Protein AF-A0A410P6C9-F1 (afdb_monomer)

Structure (mmCIF, N/CA/C/O backbone):
data_AF-A0A410P6C9-F1
#
_entry.id   AF-A0A410P6C9-F1
#
loop_
_atom_site.group_PDB
_atom_site.id
_atom_site.type_symbol
_atom_site.label_atom_id
_atom_site.label_alt_id
_atom_site.label_comp_id
_atom_site.label_asym_id
_atom_site.label_entity_id
_atom_site.label_seq_id
_atom_site.pdbx_PDB_ins_code
_atom_site.Cartn_x
_atom_site.Cartn_y
_atom_site.Cartn_z
_atom_site.occupancy
_atom_site.B_iso_or_equiv
_atom_site.auth_seq_id
_atom_site.auth_comp_id
_atom_site.auth_asym_id
_atom_site.auth_atom_id
_atom_site.pdbx_PDB_model_num
ATOM 1 N N . MET A 1 1 ? -80.712 22.559 167.285 1.00 48.22 1 MET A N 1
ATOM 2 C CA . MET A 1 1 ? -80.841 22.731 165.820 1.00 48.22 1 MET A CA 1
ATOM 3 C C . MET A 1 1 ? -79.512 23.201 165.207 1.00 48.22 1 MET A C 1
ATOM 5 O O . MET A 1 1 ? -79.453 24.270 164.624 1.00 48.22 1 MET A O 1
ATOM 9 N N . ALA A 1 2 ? -78.428 22.425 165.352 1.00 50.06 2 ALA A N 1
ATOM 10 C CA . ALA A 1 2 ? -77.094 22.749 164.805 1.00 50.06 2 ALA A CA 1
ATOM 11 C C . ALA A 1 2 ? -76.759 21.946 163.526 1.00 50.06 2 ALA A C 1
ATOM 13 O O . ALA A 1 2 ? -75.686 22.079 162.952 1.00 50.06 2 ALA A O 1
ATOM 14 N N . THR A 1 3 ? -77.691 21.109 163.067 1.00 54.91 3 THR A N 1
ATOM 15 C CA . THR A 1 3 ? -77.486 20.120 162.000 1.00 54.91 3 THR A CA 1
ATOM 16 C C . THR A 1 3 ? -77.871 20.619 160.602 1.00 54.91 3 THR A C 1
ATOM 18 O O . THR A 1 3 ? -77.444 20.029 159.618 1.00 54.91 3 THR A O 1
ATOM 21 N N . ALA A 1 4 ? -78.610 21.729 160.483 1.00 55.28 4 ALA A N 1
ATOM 22 C CA . ALA A 1 4 ? -79.026 22.274 159.185 1.00 55.28 4 ALA A CA 1
ATOM 23 C C . ALA A 1 4 ? -77.940 23.140 158.507 1.00 55.28 4 ALA A C 1
ATOM 25 O O . ALA A 1 4 ? -77.780 23.087 157.292 1.00 55.28 4 ALA A O 1
ATOM 26 N N . ALA A 1 5 ? -77.144 23.895 159.273 1.00 54.19 5 ALA A N 1
ATOM 27 C CA . ALA A 1 5 ? -76.146 24.821 158.719 1.00 54.19 5 ALA A CA 1
ATOM 28 C C . ALA A 1 5 ? -74.933 24.109 158.085 1.00 54.19 5 ALA A C 1
ATOM 30 O O . ALA A 1 5 ? -74.416 24.552 157.061 1.00 54.19 5 ALA A O 1
ATOM 31 N N . ALA A 1 6 ? -74.513 22.970 158.648 1.00 56.84 6 ALA A N 1
ATOM 32 C CA . ALA A 1 6 ? -73.407 22.172 158.115 1.00 56.84 6 ALA A CA 1
ATOM 33 C C . ALA A 1 6 ? -73.760 21.497 156.776 1.00 56.84 6 ALA A C 1
ATOM 35 O O . ALA A 1 6 ? -72.913 21.397 155.889 1.00 56.84 6 ALA A O 1
ATOM 36 N N . ALA A 1 7 ? -75.023 21.095 156.601 1.00 59.34 7 ALA A N 1
ATOM 37 C CA . ALA A 1 7 ? -75.504 20.487 155.363 1.00 59.34 7 ALA A CA 1
ATOM 38 C C . ALA A 1 7 ? -75.529 21.490 154.194 1.00 59.34 7 ALA A C 1
ATOM 40 O O . ALA A 1 7 ? -75.147 21.144 153.079 1.00 59.34 7 ALA A O 1
ATOM 41 N N . PHE A 1 8 ? -75.905 22.748 154.453 1.00 57.25 8 PHE A N 1
ATOM 42 C CA . PHE A 1 8 ? -75.926 23.798 153.428 1.00 57.25 8 PHE A CA 1
ATOM 43 C C . PHE A 1 8 ? -74.522 24.211 152.960 1.00 57.25 8 PHE A C 1
ATOM 45 O O . PHE A 1 8 ? -74.306 24.397 151.764 1.00 57.25 8 PHE A O 1
ATOM 52 N N . LEU A 1 9 ? -73.551 24.301 153.873 1.00 55.94 9 LEU A N 1
ATOM 53 C CA . LEU A 1 9 ? -72.159 24.620 153.529 1.00 55.94 9 LEU A CA 1
ATOM 54 C C . LEU A 1 9 ? -71.476 23.488 152.750 1.00 55.94 9 LEU A C 1
ATOM 56 O O . LEU A 1 9 ? -70.806 23.750 151.752 1.00 55.94 9 LEU A O 1
ATOM 60 N N . ALA A 1 10 ? -71.695 22.231 153.148 1.00 60.28 10 ALA A N 1
ATOM 61 C CA . ALA A 1 10 ? -71.169 21.074 152.425 1.00 60.28 10 ALA A CA 1
ATOM 62 C C . ALA A 1 10 ? -71.760 20.963 151.009 1.00 60.28 10 ALA A C 1
ATOM 64 O O . ALA A 1 10 ? -71.030 20.700 150.054 1.00 60.28 10 ALA A O 1
ATOM 65 N N . ALA A 1 11 ? -73.061 21.235 150.857 1.00 60.66 11 ALA A N 1
ATOM 66 C CA . ALA A 1 11 ? -73.723 21.251 149.557 1.00 60.66 11 ALA A CA 1
ATOM 67 C C . ALA A 1 11 ? -73.199 22.376 148.647 1.00 60.66 11 ALA A C 1
ATOM 69 O O . ALA A 1 11 ? -72.960 22.141 147.465 1.00 60.66 11 ALA A O 1
ATOM 70 N N . ALA A 1 12 ? -72.956 23.574 149.189 1.00 58.19 12 ALA A N 1
ATOM 71 C CA . ALA A 1 12 ? -72.419 24.697 148.420 1.00 58.19 12 ALA A CA 1
ATOM 72 C C . ALA A 1 12 ? -70.984 24.436 147.924 1.00 58.19 12 ALA A C 1
ATOM 74 O O . ALA A 1 12 ? -70.681 24.676 146.756 1.00 58.19 12 ALA A O 1
ATOM 75 N N . VAL A 1 13 ? -70.113 23.885 148.777 1.00 60.62 13 VAL A N 1
ATOM 76 C CA . VAL A 1 13 ? -68.732 23.530 148.399 1.00 60.62 13 VAL A CA 1
ATOM 77 C C . VAL A 1 13 ? -68.713 22.388 147.379 1.00 60.62 13 VAL A C 1
ATOM 79 O O . VAL A 1 13 ? -67.959 22.449 146.409 1.00 60.62 13 VAL A O 1
ATOM 82 N N . ALA A 1 14 ? -69.578 21.383 147.540 1.00 61.72 14 ALA A N 1
ATOM 83 C CA . ALA A 1 14 ? -69.725 20.300 146.571 1.00 61.72 14 ALA A CA 1
ATOM 84 C C . ALA A 1 14 ? -70.227 20.806 145.209 1.00 61.72 14 ALA A C 1
ATOM 86 O O . ALA A 1 14 ? -69.740 20.351 144.178 1.00 61.72 14 ALA A O 1
ATOM 87 N N . PHE A 1 15 ? -71.139 21.782 145.188 1.00 61.72 15 PHE A N 1
ATOM 88 C CA . PHE A 1 15 ? -71.664 22.362 143.950 1.00 61.72 15 PHE A CA 1
ATOM 89 C C . PHE A 1 15 ? -70.621 23.212 143.211 1.00 61.72 15 PHE A C 1
ATOM 91 O O . PHE A 1 15 ? -70.502 23.125 141.990 1.00 61.72 15 PHE A O 1
ATOM 98 N N . VAL A 1 16 ? -69.815 23.992 143.942 1.00 60.56 16 VAL A N 1
ATOM 99 C CA . VAL A 1 16 ? -68.703 24.764 143.361 1.00 60.56 16 VAL A CA 1
ATOM 100 C C . VAL A 1 16 ? -67.600 23.834 142.851 1.00 60.56 16 VAL A C 1
ATOM 102 O O . VAL A 1 16 ? -67.119 24.022 141.737 1.00 60.56 16 VAL A O 1
ATOM 105 N N . SER A 1 17 ? -67.247 22.796 143.615 1.00 60.19 17 SER A N 1
ATOM 106 C CA . SER A 1 17 ? -66.264 21.781 143.212 1.00 60.19 17 SER A CA 1
ATOM 107 C C . SER A 1 17 ? -66.721 21.006 141.972 1.00 60.19 17 SER A C 1
ATOM 109 O O . SER A 1 17 ? -65.980 20.899 140.998 1.00 60.19 17 SER A O 1
ATOM 111 N N . TRP A 1 18 ? -67.985 20.572 141.941 1.00 66.75 18 TRP A N 1
ATOM 112 C CA . TRP A 1 18 ? -68.591 19.943 140.767 1.00 66.75 18 TRP A CA 1
ATOM 113 C C . TRP A 1 18 ? -68.621 20.887 139.561 1.00 66.75 18 TRP A C 1
ATOM 115 O O . TRP A 1 18 ? -68.315 20.466 138.451 1.00 66.75 18 TRP A O 1
ATOM 125 N N . GLY A 1 19 ? -68.909 22.176 139.765 1.00 61.66 19 GLY A N 1
ATOM 126 C CA . GLY A 1 19 ? -68.869 23.185 138.706 1.00 61.66 19 GLY A CA 1
ATOM 127 C C . GLY A 1 19 ? -67.465 23.436 138.141 1.00 61.66 19 GLY A C 1
ATOM 128 O O . GLY A 1 19 ? -67.321 23.624 136.933 1.00 61.66 19 GLY A O 1
ATOM 129 N N . ILE A 1 20 ? -66.426 23.413 138.981 1.00 65.88 20 ILE A N 1
ATOM 130 C CA . ILE A 1 20 ? -65.023 23.555 138.557 1.00 65.88 20 ILE A CA 1
ATOM 131 C C . ILE A 1 20 ? -64.562 22.299 137.811 1.00 65.88 20 ILE A C 1
ATOM 133 O O . ILE A 1 20 ? -63.997 22.413 136.724 1.00 65.88 20 ILE A O 1
ATOM 137 N N . GLU A 1 21 ? -64.858 21.111 138.340 1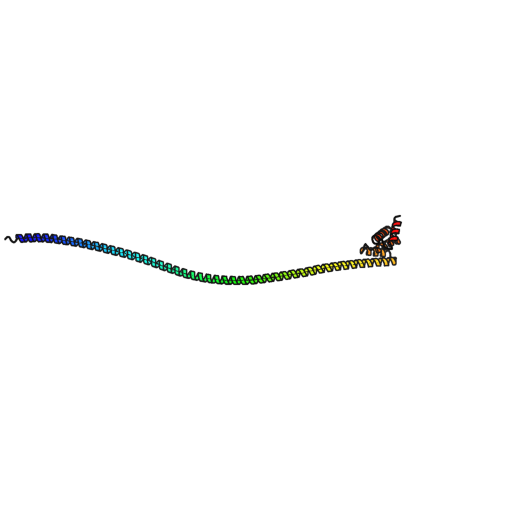.00 65.38 21 GLU A N 1
ATOM 138 C CA . GLU A 1 21 ? -64.480 19.836 137.723 1.00 65.38 21 GLU A CA 1
ATOM 139 C C . GLU A 1 21 ? -65.231 19.605 136.403 1.00 65.38 21 GLU A C 1
ATOM 141 O O . GLU A 1 21 ? -64.646 19.167 135.413 1.00 65.38 21 GLU A O 1
ATOM 146 N N . ALA A 1 22 ? -66.510 19.988 136.332 1.00 67.81 22 ALA A N 1
ATOM 147 C CA . ALA A 1 22 ? -67.292 19.961 135.100 1.00 67.81 22 ALA A CA 1
ATOM 148 C C . ALA A 1 22 ? -66.746 20.941 134.051 1.00 67.81 22 ALA A C 1
ATOM 150 O O . ALA A 1 22 ? -66.664 20.582 132.878 1.00 67.81 22 ALA A O 1
ATOM 151 N N . ARG A 1 23 ? -6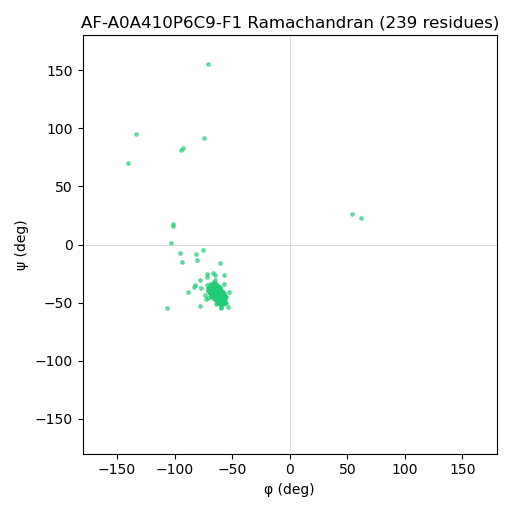6.321 22.151 134.449 1.00 65.31 23 ARG A N 1
ATOM 152 C CA . ARG A 1 23 ? -65.688 23.117 133.532 1.00 65.31 23 ARG A CA 1
ATOM 153 C C . ARG A 1 23 ? -64.324 22.643 133.044 1.00 65.31 23 ARG A C 1
ATOM 155 O O . ARG A 1 23 ? -64.040 22.778 131.861 1.00 65.31 23 ARG A O 1
ATOM 162 N N . LYS A 1 24 ? -63.504 22.058 133.919 1.00 67.12 24 LYS A N 1
ATOM 163 C CA . LYS A 1 24 ? -62.200 21.489 133.560 1.00 67.12 24 LYS A CA 1
ATOM 164 C C . LYS A 1 24 ? -62.351 20.301 132.608 1.00 67.12 24 LYS A C 1
ATOM 166 O O . LYS A 1 24 ? -61.662 20.245 131.597 1.00 67.12 24 LYS A O 1
ATOM 171 N N . ASN A 1 25 ? -63.297 19.401 132.876 1.00 66.06 25 ASN A N 1
ATOM 172 C CA . ASN A 1 25 ? -63.609 18.286 131.980 1.00 66.06 25 ASN A CA 1
ATOM 173 C C . ASN A 1 25 ? -64.225 18.746 130.652 1.00 66.06 25 ASN A C 1
ATOM 175 O O . ASN A 1 25 ? -63.976 18.119 129.625 1.00 66.06 25 ASN A O 1
ATOM 179 N N . ALA A 1 26 ? -65.002 19.831 130.647 1.00 68.88 26 ALA A N 1
ATOM 180 C CA . ALA A 1 26 ? -65.506 20.438 129.418 1.00 68.88 26 ALA A CA 1
ATOM 181 C C . ALA A 1 26 ? -64.375 21.070 128.589 1.00 68.88 26 ALA A C 1
ATOM 183 O O . ALA A 1 26 ? -64.317 20.826 127.391 1.00 68.88 26 ALA A O 1
ATOM 184 N N . LEU A 1 27 ? -63.447 21.794 129.225 1.00 69.38 27 LEU A N 1
ATOM 185 C CA . LEU A 1 27 ? -62.258 22.374 128.585 1.00 69.38 27 LEU A CA 1
ATOM 186 C C . LEU A 1 27 ? -61.327 21.299 128.014 1.00 69.38 27 LEU A C 1
ATOM 188 O O . LEU A 1 27 ? -60.937 21.394 126.860 1.00 69.38 27 LEU A O 1
ATOM 192 N N . LEU A 1 28 ? -61.037 20.237 128.772 1.00 67.56 28 LEU A N 1
ATOM 193 C CA . LEU A 1 28 ? -60.227 19.109 128.294 1.00 67.56 28 LEU A CA 1
ATOM 194 C C . LEU A 1 28 ? -60.905 18.342 127.153 1.00 67.56 28 LEU A C 1
ATOM 196 O O . LEU A 1 28 ? -60.227 17.836 126.264 1.00 67.56 28 LEU A O 1
ATOM 200 N N . ARG A 1 29 ? -62.242 18.231 127.163 1.00 66.94 29 ARG A N 1
ATOM 201 C CA . ARG A 1 29 ? -62.996 17.672 126.031 1.00 66.94 29 ARG A CA 1
ATOM 202 C C . ARG A 1 29 ? -62.903 18.558 124.799 1.00 66.94 29 ARG A C 1
ATOM 204 O O . ARG A 1 29 ? -62.737 18.018 123.714 1.00 66.94 29 ARG A O 1
ATOM 211 N N . ASP A 1 30 ? -63.019 19.869 124.970 1.00 73.00 30 ASP A N 1
ATOM 212 C CA . ASP A 1 30 ? -62.944 20.839 123.879 1.00 73.00 30 ASP A CA 1
ATOM 213 C C . ASP A 1 30 ? -61.541 20.846 123.259 1.00 73.00 30 ASP A C 1
ATOM 215 O O . ASP A 1 30 ? -61.399 20.676 122.051 1.00 73.00 30 ASP A O 1
ATOM 219 N N . GLU A 1 31 ? -60.503 20.880 124.097 1.00 71.75 31 GLU A N 1
ATOM 220 C CA . GLU A 1 31 ? -59.094 20.848 123.699 1.00 71.75 31 GLU A CA 1
ATOM 221 C C . GLU A 1 31 ? -58.719 19.515 123.035 1.00 71.75 31 GLU A C 1
ATOM 223 O O . GLU A 1 31 ? -58.166 19.516 121.940 1.00 71.75 31 GLU A O 1
ATOM 228 N N . ASN A 1 32 ? -59.128 18.369 123.596 1.00 69.69 32 ASN A N 1
ATOM 229 C CA . ASN A 1 32 ? -58.946 17.073 122.931 1.00 69.69 32 ASN A CA 1
ATOM 230 C C . ASN A 1 32 ? -59.739 16.968 121.623 1.00 69.69 32 ASN A C 1
ATOM 232 O O . ASN A 1 32 ? -59.253 16.356 120.675 1.00 69.69 32 ASN A O 1
ATOM 236 N N . SER A 1 33 ? -60.946 17.539 121.547 1.00 72.94 33 SER A N 1
ATOM 237 C CA . SER A 1 33 ? -61.720 17.549 120.300 1.00 72.94 33 SER A CA 1
ATOM 238 C C . SER A 1 33 ? -61.026 18.383 119.231 1.00 72.94 33 SER A C 1
ATOM 240 O O . SER A 1 33 ? -60.970 17.965 118.080 1.00 72.94 33 SER A O 1
ATOM 242 N N . LYS A 1 34 ? -60.421 19.503 119.631 1.00 76.94 34 LYS A N 1
ATOM 243 C CA . LYS A 1 34 ? -59.689 20.400 118.750 1.00 76.94 34 LYS A CA 1
ATOM 244 C C . LYS A 1 34 ? -58.410 19.747 118.235 1.00 76.94 34 LYS A C 1
ATOM 246 O O . LYS A 1 34 ? -58.201 19.745 117.032 1.00 76.94 34 LYS A O 1
ATOM 251 N N . THR A 1 35 ? -57.639 19.085 119.099 1.00 74.06 35 THR A N 1
ATOM 252 C CA . THR A 1 35 ? -56.447 18.317 118.699 1.00 74.06 35 THR A CA 1
ATOM 253 C C . THR A 1 35 ? -56.799 17.134 117.794 1.00 74.06 35 THR A C 1
ATOM 255 O O . THR A 1 35 ? -56.093 16.856 116.829 1.00 74.06 35 THR A O 1
ATOM 258 N N . ILE A 1 36 ? -57.899 16.420 118.068 1.00 73.56 36 ILE A N 1
ATOM 259 C CA . ILE A 1 36 ? -58.379 15.333 117.198 1.00 73.56 36 ILE A CA 1
ATOM 260 C C . ILE A 1 36 ? -58.811 15.880 115.839 1.00 73.56 36 ILE A C 1
ATOM 262 O O . ILE A 1 36 ? -58.501 15.261 114.823 1.00 73.56 36 ILE A O 1
ATOM 266 N N . GLU A 1 37 ? -59.491 17.023 115.807 1.00 75.69 37 GLU A N 1
ATOM 267 C CA . GLU A 1 37 ? -59.930 17.636 114.558 1.00 75.69 37 GLU A CA 1
ATOM 268 C C . GLU A 1 37 ? -58.747 18.207 113.766 1.00 75.69 37 GLU A C 1
ATOM 270 O O . GLU A 1 37 ? -58.700 18.008 112.558 1.00 75.69 37 GLU A O 1
ATOM 275 N N . GLU A 1 38 ? -57.741 18.786 114.433 1.00 78.94 38 GLU A N 1
ATOM 276 C CA . GLU A 1 38 ? -56.469 19.221 113.838 1.00 78.94 38 GLU A CA 1
ATOM 277 C C . GLU A 1 38 ? -55.707 18.037 113.218 1.00 78.94 38 GLU A C 1
ATOM 279 O O . GLU A 1 38 ? -55.390 18.064 112.027 1.00 78.94 38 GLU A O 1
ATOM 284 N N . MET A 1 39 ? -55.518 16.941 113.965 1.00 73.62 39 MET A N 1
ATOM 285 C CA . MET A 1 39 ? -54.913 15.707 113.440 1.00 73.62 39 MET A CA 1
ATOM 286 C C . MET A 1 39 ? -55.725 15.105 112.289 1.00 73.62 39 MET A C 1
ATOM 288 O O . MET A 1 39 ? -55.159 14.564 111.341 1.00 73.62 39 MET A O 1
ATOM 292 N N . ARG A 1 40 ? -57.059 15.172 112.352 1.00 77.31 40 ARG A N 1
ATOM 293 C CA . ARG A 1 40 ? -57.941 14.693 111.284 1.00 77.31 40 ARG A CA 1
ATOM 294 C C . ARG A 1 40 ? -57.792 15.549 110.034 1.00 77.31 40 ARG A C 1
ATOM 296 O O . ARG A 1 40 ? -57.711 14.989 108.946 1.00 77.31 40 ARG A O 1
ATOM 303 N N . THR A 1 41 ? -57.715 16.870 110.182 1.00 82.19 41 THR A N 1
ATOM 304 C CA . THR A 1 41 ? -57.448 17.773 109.063 1.00 82.19 41 THR A CA 1
ATOM 305 C C . THR A 1 41 ? -56.071 17.539 108.466 1.00 82.19 41 THR A C 1
ATOM 307 O O . THR A 1 41 ? -56.005 17.422 107.252 1.00 82.19 41 THR A O 1
ATOM 310 N N . GLU A 1 42 ? -55.015 17.373 109.273 1.00 81.31 42 GLU A N 1
ATOM 311 C CA . GLU A 1 42 ? -53.662 17.045 108.794 1.00 81.31 42 GLU A CA 1
ATOM 312 C C . GLU A 1 42 ? -53.603 15.692 108.074 1.00 81.31 42 GLU A C 1
ATOM 314 O O . GLU A 1 42 ? -52.950 15.551 107.039 1.00 81.31 42 GLU A O 1
ATOM 319 N N . LEU A 1 43 ? -54.313 14.683 108.588 1.00 80.56 43 LEU A N 1
ATOM 320 C CA . LEU A 1 43 ? -54.413 13.378 107.940 1.00 80.56 43 LEU A CA 1
ATOM 321 C C . LEU A 1 43 ? -55.170 13.473 106.605 1.00 80.56 43 LEU A C 1
ATOM 323 O O . LEU A 1 43 ? -54.801 12.802 105.640 1.00 80.56 43 LEU A O 1
ATOM 327 N N . GLU A 1 44 ? -56.223 14.289 106.534 1.00 81.75 44 GLU A N 1
ATOM 328 C CA . GLU A 1 44 ? -56.993 14.521 105.309 1.00 81.75 44 GLU A CA 1
ATOM 329 C C . GLU A 1 44 ? -56.211 15.350 104.276 1.00 81.75 44 GLU A C 1
ATOM 331 O O . GLU A 1 44 ? -56.236 15.000 103.091 1.00 81.75 44 GLU A O 1
ATOM 336 N N . THR A 1 45 ? -55.446 16.372 104.684 1.00 85.56 45 THR A N 1
ATOM 337 C CA . THR A 1 45 ? -54.509 17.081 103.791 1.00 85.56 45 THR A CA 1
ATOM 338 C C . THR A 1 45 ? -53.399 16.158 103.307 1.00 85.56 45 THR A C 1
ATOM 340 O O . THR A 1 45 ? -53.195 16.044 102.102 1.00 85.56 45 THR A O 1
ATOM 343 N N . GLY A 1 46 ? -52.755 15.398 104.196 1.00 81.88 46 GLY A N 1
ATOM 344 C CA . GLY A 1 46 ? -51.739 14.416 103.805 1.00 81.88 46 GLY A CA 1
ATOM 345 C C . GLY A 1 46 ? -52.285 13.359 102.835 1.00 81.88 46 GLY A C 1
ATOM 346 O O . GLY A 1 46 ? -51.644 13.022 101.838 1.00 81.88 46 GLY A O 1
ATOM 347 N N . ARG A 1 47 ? -53.515 12.872 103.052 1.00 82.31 47 ARG A N 1
ATOM 348 C CA . ARG A 1 47 ? -54.194 11.956 102.117 1.00 82.31 47 ARG A CA 1
ATOM 349 C C . ARG A 1 47 ? -54.477 12.598 100.766 1.00 82.31 47 ARG A C 1
ATOM 351 O O . ARG A 1 47 ? -54.314 11.934 99.741 1.00 82.31 47 ARG A O 1
ATOM 358 N N . THR A 1 48 ? -54.915 13.854 100.741 1.00 87.81 48 THR A N 1
ATOM 359 C CA . THR A 1 48 ? -55.184 14.562 99.482 1.00 87.81 48 THR A CA 1
ATOM 360 C C . THR A 1 48 ? -53.903 14.881 98.721 1.00 87.81 48 THR A C 1
ATOM 362 O O . THR A 1 48 ? -53.888 14.701 97.506 1.00 87.81 48 THR A O 1
ATOM 365 N N . GLU A 1 49 ? -52.812 15.243 99.394 1.00 88.38 49 GLU A N 1
ATOM 366 C CA . GLU A 1 49 ? -51.498 15.453 98.772 1.00 88.38 49 GLU A CA 1
ATOM 367 C C . GLU A 1 49 ? -50.939 14.167 98.152 1.00 88.38 49 GLU A C 1
ATOM 369 O O . GLU A 1 49 ? -50.539 14.164 96.985 1.00 88.38 49 GLU A O 1
ATOM 374 N N . VAL A 1 50 ? -50.981 13.047 98.884 1.00 85.56 50 VAL A N 1
ATOM 375 C CA . VAL A 1 50 ? -50.572 11.733 98.356 1.00 85.56 50 VAL A CA 1
ATOM 376 C C . VAL A 1 50 ? -51.435 11.337 97.158 1.00 85.56 50 VAL A C 1
ATOM 378 O O . VAL A 1 50 ? -50.914 10.834 96.162 1.00 85.56 50 VAL A O 1
ATOM 381 N N . ARG A 1 51 ? -52.744 11.608 97.207 1.00 86.31 51 ARG A N 1
ATOM 382 C CA . ARG A 1 51 ? -53.659 11.346 96.089 1.00 86.31 51 ARG A CA 1
ATOM 383 C C . ARG A 1 51 ? -53.334 12.205 94.866 1.00 86.31 51 ARG A C 1
ATOM 385 O O . ARG A 1 51 ? -53.228 11.667 93.772 1.00 86.31 51 ARG A O 1
ATOM 392 N N . GLN A 1 52 ? -53.088 13.503 95.047 1.00 91.44 52 GLN A N 1
ATOM 393 C CA . GLN A 1 52 ? -52.672 14.401 93.964 1.00 91.44 52 GLN A CA 1
ATOM 394 C C . GLN A 1 52 ? -51.333 13.980 93.344 1.00 91.44 52 GLN A C 1
ATOM 396 O O . GLN A 1 52 ? -51.157 14.066 92.128 1.00 91.44 52 GLN A O 1
ATOM 401 N N . MET A 1 53 ? -50.385 13.516 94.162 1.00 88.81 53 MET A N 1
ATOM 402 C CA . MET A 1 53 ? -49.099 13.010 93.686 1.00 88.81 53 MET A CA 1
ATOM 403 C C . MET A 1 53 ? -49.269 11.710 92.889 1.00 88.81 53 MET A C 1
ATOM 405 O O . MET A 1 53 ? -48.688 11.575 91.811 1.00 88.81 53 MET A O 1
ATOM 409 N N . ALA A 1 54 ? -50.112 10.789 93.368 1.00 87.06 54 ALA A N 1
ATOM 410 C CA . ALA A 1 54 ? -50.451 9.560 92.657 1.00 87.06 54 ALA A CA 1
ATOM 411 C C . ALA A 1 54 ? -51.142 9.842 91.312 1.00 87.06 54 ALA A C 1
ATOM 413 O O . ALA A 1 54 ? -50.785 9.228 90.307 1.00 87.06 54 ALA A O 1
ATOM 414 N N . ASP A 1 55 ? -52.065 10.807 91.267 1.00 92.19 55 ASP A N 1
ATOM 415 C CA . ASP A 1 55 ? -52.766 11.207 90.042 1.00 92.19 55 ASP A CA 1
ATOM 416 C C . ASP A 1 55 ? -51.808 11.840 89.018 1.00 92.19 55 ASP A C 1
ATOM 418 O O . ASP A 1 55 ? -51.849 11.487 87.837 1.00 92.19 55 ASP A O 1
ATOM 422 N N . LYS A 1 56 ? -50.886 12.714 89.458 1.00 92.69 56 LYS A N 1
ATOM 423 C CA . LYS A 1 56 ? -49.826 13.271 88.595 1.00 92.69 56 LYS A CA 1
ATOM 424 C C . LYS A 1 56 ? -48.931 12.175 88.024 1.00 92.69 56 LYS A C 1
ATOM 426 O O . LYS A 1 56 ? -48.689 12.155 86.819 1.00 92.69 56 LYS A O 1
ATOM 431 N N . TYR A 1 57 ? -48.494 11.240 88.868 1.00 91.75 57 TYR A N 1
ATOM 432 C CA . TYR A 1 57 ? -47.687 10.102 88.436 1.00 91.75 57 TYR A CA 1
ATOM 433 C C . TYR A 1 57 ? -48.428 9.242 87.402 1.00 91.75 57 TYR A C 1
ATOM 435 O O . TYR A 1 57 ? -47.859 8.875 86.376 1.00 91.75 57 TYR A O 1
ATOM 443 N N . LEU A 1 58 ? -49.715 8.958 87.625 1.00 89.69 58 LEU A N 1
ATOM 444 C CA . LEU A 1 58 ? -50.568 8.237 86.676 1.00 89.69 58 LEU A CA 1
ATOM 445 C C . LEU A 1 58 ? -50.714 8.982 85.345 1.00 89.69 58 LEU A C 1
ATOM 447 O O . LEU A 1 58 ? -50.634 8.361 84.285 1.00 89.69 58 LEU A O 1
ATOM 451 N N . GLN A 1 59 ? -50.893 10.302 85.381 1.00 92.94 59 GLN A N 1
ATOM 452 C CA . GLN A 1 59 ? -50.998 11.125 84.179 1.00 92.94 59 GLN A CA 1
ATOM 453 C C . GLN A 1 59 ? -49.697 11.109 83.367 1.00 92.94 59 GLN A C 1
ATOM 455 O O . GLN A 1 59 ? -49.734 10.951 82.147 1.00 92.94 59 GLN A O 1
ATOM 460 N N . GLU A 1 60 ? -48.553 11.254 84.029 1.00 92.75 60 GLU A N 1
ATOM 461 C CA . GLU A 1 60 ? -47.236 11.259 83.393 1.00 92.75 60 GLU A CA 1
ATOM 462 C C . GLU A 1 60 ? -46.869 9.875 82.849 1.00 92.75 60 GLU A C 1
ATOM 464 O O . GLU A 1 60 ? -46.470 9.754 81.691 1.00 92.75 60 GLU A O 1
ATOM 469 N N . LYS A 1 61 ? -47.156 8.813 83.611 1.00 92.00 61 LYS A N 1
ATOM 470 C CA . LYS A 1 61 ? -47.064 7.425 83.144 1.00 92.00 6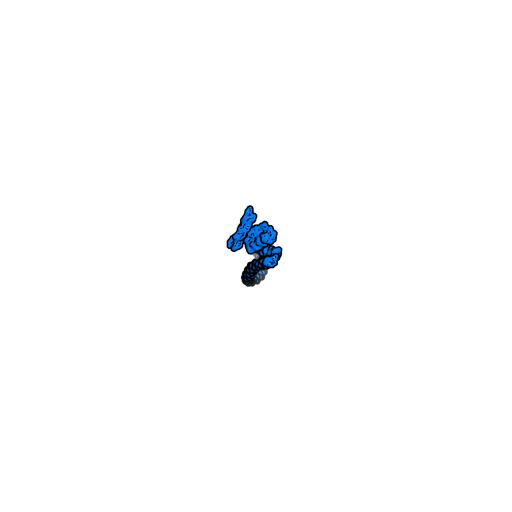1 LYS A CA 1
ATOM 471 C C . LYS A 1 61 ? -47.907 7.192 81.887 1.00 92.00 61 LYS A C 1
ATOM 473 O O . LYS A 1 61 ? -47.431 6.567 80.945 1.00 92.00 61 LYS A O 1
ATOM 478 N N . ASN A 1 62 ? -49.145 7.688 81.854 1.00 91.62 62 ASN A N 1
ATOM 479 C CA . ASN A 1 62 ? -50.026 7.529 80.696 1.00 91.62 62 ASN A CA 1
ATOM 480 C C . ASN A 1 62 ? -49.528 8.318 79.475 1.00 91.62 62 ASN A C 1
ATOM 482 O O . ASN A 1 62 ? -49.615 7.806 78.362 1.00 91.62 62 ASN A O 1
ATOM 486 N N . LYS A 1 63 ? -48.965 9.521 79.662 1.00 93.81 63 LYS A N 1
ATOM 487 C CA . LYS A 1 63 ? -48.316 10.277 78.575 1.00 93.81 63 LYS A CA 1
ATOM 488 C C . LYS A 1 63 ? -47.129 9.512 77.993 1.00 93.81 63 LYS A C 1
ATOM 490 O O . LYS A 1 63 ? -47.073 9.324 76.782 1.00 93.81 63 LYS A O 1
ATOM 495 N N . LEU A 1 64 ? -46.244 9.017 78.859 1.00 92.69 64 LEU A N 1
ATOM 496 C CA . LEU A 1 64 ? -45.088 8.219 78.452 1.00 92.69 64 LEU A CA 1
ATOM 497 C C . LEU A 1 64 ? -45.512 6.938 77.726 1.00 92.69 64 LEU A C 1
ATOM 499 O O . LEU A 1 64 ? -44.901 6.571 76.732 1.00 92.69 64 LEU A O 1
ATOM 503 N N . LEU A 1 65 ? -46.586 6.275 78.166 1.00 91.88 65 LEU A N 1
ATOM 504 C CA . LEU A 1 65 ? -47.132 5.103 77.473 1.00 91.88 65 LEU A CA 1
ATOM 505 C C . LEU A 1 65 ? -47.609 5.426 76.051 1.00 91.88 65 LEU A C 1
ATOM 507 O O . LEU A 1 65 ? -47.364 4.641 75.138 1.00 91.88 65 LEU A O 1
ATOM 511 N N . VAL A 1 66 ? -48.278 6.564 75.851 1.00 94.38 66 VAL A N 1
ATOM 512 C CA . VAL A 1 66 ? -48.711 7.001 74.513 1.00 94.38 66 VAL A CA 1
ATOM 513 C C . VAL A 1 66 ? -47.504 7.273 73.616 1.00 94.38 66 VAL A C 1
ATOM 515 O O . VAL A 1 66 ? -47.487 6.809 72.478 1.00 94.38 66 VAL A O 1
ATOM 518 N N . GLU A 1 67 ? -46.488 7.958 74.138 1.00 95.00 67 GLU A N 1
ATOM 519 C CA . GLU A 1 67 ? -45.251 8.257 73.410 1.00 95.00 67 GLU A CA 1
ATOM 520 C C . GLU A 1 67 ? -44.460 6.986 73.060 1.00 95.00 67 GLU A C 1
ATOM 522 O O . GLU A 1 67 ? -44.015 6.816 71.927 1.00 95.00 67 GLU A O 1
ATOM 527 N N . ILE A 1 68 ? -44.356 6.034 73.994 1.00 93.44 68 ILE A N 1
ATOM 528 C CA . ILE A 1 68 ? -43.751 4.720 73.740 1.00 93.44 68 ILE A CA 1
ATOM 529 C C . ILE A 1 68 ? -44.504 4.000 72.618 1.00 93.44 68 ILE A C 1
ATOM 531 O O . ILE A 1 68 ? -43.874 3.473 71.703 1.00 93.44 68 ILE A O 1
ATOM 535 N N . ASN A 1 69 ? -45.838 3.997 72.645 1.00 92.62 69 ASN A N 1
ATOM 536 C CA . ASN A 1 69 ? -46.635 3.342 71.610 1.00 92.62 69 ASN A CA 1
ATOM 537 C C . ASN A 1 69 ? -46.447 3.996 70.232 1.00 92.62 69 ASN A C 1
ATOM 539 O O . ASN A 1 69 ? -46.328 3.275 69.242 1.00 92.62 69 ASN A O 1
ATOM 543 N N . SER A 1 70 ? -46.374 5.331 70.149 1.00 94.19 70 SER A N 1
ATOM 544 C CA . SER A 1 70 ? -46.108 6.014 68.875 1.00 94.19 70 SER A CA 1
ATOM 545 C C . SER A 1 70 ? -44.700 5.735 68.359 1.00 94.19 70 SER A C 1
ATOM 547 O O . SER A 1 70 ? -44.543 5.384 67.195 1.00 94.19 70 SER A O 1
ATOM 549 N N . LEU A 1 71 ? -43.687 5.797 69.230 1.00 94.31 71 LEU A N 1
ATOM 550 C CA . LEU A 1 71 ? -42.305 5.482 68.861 1.00 94.31 71 LEU A CA 1
ATOM 551 C C . LEU A 1 71 ? -42.156 4.026 68.408 1.00 94.31 71 LEU A C 1
ATOM 553 O O . LEU A 1 71 ? -41.389 3.741 67.492 1.00 94.31 71 LEU A O 1
ATOM 557 N N . THR A 1 72 ? -42.909 3.107 69.016 1.00 91.56 72 THR A N 1
ATOM 558 C CA . THR A 1 72 ? -42.932 1.698 68.603 1.00 91.56 72 THR A CA 1
ATOM 559 C C . THR A 1 72 ? -43.540 1.556 67.207 1.00 91.56 72 THR A C 1
ATOM 561 O O . THR A 1 72 ? -42.959 0.888 66.360 1.00 91.56 72 THR A O 1
ATOM 564 N N . ALA A 1 73 ? -44.648 2.248 66.925 1.00 94.38 73 ALA A N 1
ATOM 565 C CA . ALA A 1 73 ? -45.263 2.237 65.599 1.00 94.38 73 ALA A CA 1
ATOM 566 C C . ALA A 1 73 ? -44.350 2.842 64.515 1.00 94.38 73 ALA A C 1
ATOM 568 O O . ALA A 1 73 ? -44.289 2.323 63.400 1.00 94.38 73 ALA A O 1
ATOM 569 N N . ASP A 1 74 ? -43.628 3.919 64.831 1.00 94.75 74 ASP A N 1
ATOM 570 C CA . ASP A 1 74 ? -42.676 4.536 63.903 1.00 94.75 74 ASP A CA 1
ATOM 571 C C . ASP A 1 74 ? -41.444 3.653 63.678 1.00 94.75 74 ASP A C 1
ATOM 573 O O . ASP A 1 74 ? -40.988 3.518 62.540 1.00 94.75 74 ASP A O 1
ATOM 577 N N . ARG A 1 75 ? -40.949 2.981 64.728 1.00 94.25 75 ARG A N 1
ATOM 578 C CA . ARG A 1 75 ? -39.899 1.963 64.604 1.00 94.25 75 ARG A CA 1
ATOM 579 C C . ARG A 1 75 ? -40.344 0.839 63.673 1.00 94.25 75 ARG A C 1
ATOM 581 O O . ARG A 1 75 ? -39.600 0.498 62.762 1.00 94.25 75 ARG A O 1
ATOM 588 N N . ASP A 1 76 ? -41.544 0.300 63.863 1.00 94.38 76 ASP A N 1
ATOM 589 C CA . ASP A 1 76 ? -42.042 -0.818 63.058 1.00 94.38 76 ASP A CA 1
ATOM 590 C C . ASP A 1 76 ? -42.199 -0.416 61.574 1.00 94.38 76 ASP A C 1
ATOM 592 O O . ASP A 1 76 ? -41.841 -1.182 60.678 1.00 94.38 76 ASP A O 1
ATOM 596 N N . LYS A 1 77 ? -42.639 0.821 61.291 1.00 94.88 77 LYS A N 1
ATOM 597 C CA . LYS A 1 77 ? -42.656 1.367 59.919 1.00 94.88 77 LYS A CA 1
ATOM 598 C C . LYS A 1 77 ? -41.253 1.499 59.330 1.00 94.88 77 LYS A C 1
ATOM 600 O O . LYS A 1 77 ? -41.037 1.108 58.184 1.00 94.88 77 LYS A O 1
ATOM 605 N N . ALA A 1 78 ? -40.301 2.028 60.098 1.00 92.12 78 ALA A N 1
ATOM 606 C CA . ALA A 1 78 ? -38.913 2.140 59.660 1.00 92.12 78 ALA A CA 1
ATOM 607 C C . ALA A 1 78 ? -38.295 0.752 59.400 1.00 92.12 78 ALA A C 1
ATOM 609 O O . ALA A 1 78 ? -37.568 0.563 58.425 1.00 92.12 78 ALA A O 1
ATOM 610 N N . GLU A 1 79 ? -38.619 -0.252 60.216 1.00 92.75 79 GLU A N 1
ATOM 611 C CA . GLU A 1 79 ? -38.215 -1.643 59.992 1.00 92.75 79 GLU A CA 1
ATOM 612 C C . GLU A 1 79 ? -38.808 -2.205 58.687 1.00 92.75 79 GLU A C 1
ATOM 614 O O . GLU A 1 79 ? -38.094 -2.837 57.904 1.00 92.75 79 GLU A O 1
ATOM 619 N N . GLU A 1 80 ? -40.072 -1.912 58.377 1.00 94.75 80 GLU A N 1
ATOM 620 C CA . GLU A 1 80 ? -40.686 -2.317 57.108 1.00 94.75 80 GLU A CA 1
ATOM 621 C C . GLU A 1 80 ? -40.026 -1.636 55.891 1.00 94.75 80 GLU A C 1
ATOM 623 O O . GLU A 1 80 ? -39.731 -2.287 54.882 1.00 94.75 80 GLU A O 1
ATOM 628 N N . GLU A 1 81 ? -39.757 -0.331 55.970 1.00 94.50 81 GLU A N 1
ATOM 629 C CA . GLU A 1 81 ? -39.076 0.418 54.909 1.00 94.50 81 GLU A CA 1
ATOM 630 C C . GLU A 1 81 ? -37.637 -0.064 54.701 1.00 94.50 81 GLU A C 1
ATOM 632 O O . GLU A 1 81 ? -37.221 -0.307 53.564 1.00 94.50 81 GLU A O 1
ATOM 637 N N . THR A 1 82 ? -36.886 -0.289 55.781 1.00 92.00 82 THR A N 1
ATOM 638 C CA . THR A 1 82 ? -35.517 -0.822 55.697 1.00 92.00 82 THR A CA 1
ATOM 639 C C . THR A 1 82 ? -35.496 -2.225 55.091 1.00 92.00 82 THR A C 1
ATOM 641 O O . THR A 1 82 ? -34.608 -2.531 54.290 1.00 92.00 82 THR A O 1
ATOM 644 N N . ALA A 1 83 ? -36.498 -3.063 55.377 1.00 93.06 83 ALA A N 1
ATOM 645 C CA . ALA A 1 83 ? -36.645 -4.368 54.739 1.00 93.06 83 ALA A CA 1
ATOM 646 C C . ALA A 1 83 ? -36.894 -4.250 53.223 1.00 93.06 83 ALA A C 1
ATOM 648 O O . ALA A 1 83 ? -36.280 -4.988 52.442 1.00 93.06 83 ALA A O 1
ATOM 649 N N . LYS A 1 84 ? -37.735 -3.301 52.783 1.00 94.50 84 LYS A N 1
ATOM 650 C CA . LYS A 1 84 ? -37.973 -3.020 51.352 1.00 94.50 84 LYS A CA 1
ATOM 651 C C . LYS A 1 84 ? -36.698 -2.551 50.654 1.00 94.50 84 LYS A C 1
ATOM 653 O O . LYS A 1 84 ? -36.329 -3.120 49.625 1.00 94.50 84 LYS A O 1
ATOM 658 N N . VAL A 1 85 ? -35.991 -1.584 51.240 1.00 93.38 85 VAL A N 1
ATOM 659 C CA . VAL A 1 85 ? -34.721 -1.066 50.704 1.00 93.38 85 VAL A CA 1
ATOM 660 C C . VAL A 1 85 ? -33.676 -2.176 50.612 1.00 93.38 85 VAL A C 1
ATOM 662 O O . VAL A 1 85 ? -33.027 -2.328 49.581 1.00 93.38 85 VAL A O 1
ATOM 665 N N . LYS A 1 86 ? -33.554 -3.026 51.639 1.00 94.06 86 LYS A N 1
ATOM 666 C CA . LYS A 1 86 ? -32.622 -4.164 51.626 1.00 94.06 86 LYS A CA 1
ATOM 667 C C . LYS A 1 86 ? -32.919 -5.144 50.488 1.00 94.06 86 LYS A C 1
ATOM 669 O O . LYS A 1 86 ? -31.992 -5.634 49.844 1.00 94.06 86 LYS A O 1
ATOM 674 N N . LYS A 1 87 ? -34.201 -5.409 50.213 1.00 93.56 87 LYS A N 1
ATOM 675 C CA . LYS A 1 87 ? -34.617 -6.249 49.082 1.00 93.56 87 LYS A CA 1
ATOM 676 C C . LYS A 1 87 ? -34.246 -5.612 47.739 1.00 93.56 87 LYS A C 1
ATOM 678 O O . LYS A 1 87 ? -33.735 -6.314 46.870 1.00 93.56 87 LYS A O 1
ATOM 683 N N . GLN A 1 88 ? -34.454 -4.303 47.585 1.00 94.06 88 GLN A N 1
ATOM 684 C CA . GLN A 1 88 ? -34.082 -3.578 46.368 1.00 94.06 88 GLN A CA 1
ATOM 685 C C . GLN A 1 88 ? -32.564 -3.592 46.137 1.00 94.06 88 GLN A C 1
ATOM 687 O O . GLN A 1 88 ? -32.123 -3.950 45.046 1.00 94.06 88 GLN A O 1
ATOM 692 N N . ILE A 1 89 ? -31.767 -3.317 47.175 1.00 93.38 89 ILE A N 1
ATOM 693 C CA . ILE A 1 89 ? -30.298 -3.382 47.109 1.00 93.38 89 ILE A CA 1
ATOM 694 C C . ILE A 1 89 ? -29.837 -4.770 46.659 1.00 93.38 89 ILE A C 1
ATOM 696 O O . ILE A 1 89 ? -28.971 -4.872 45.796 1.00 93.38 89 ILE A O 1
ATOM 700 N N . SER A 1 90 ? -30.430 -5.841 47.201 1.00 90.62 90 SER A N 1
ATOM 701 C CA . SER A 1 90 ? -30.107 -7.207 46.770 1.00 90.62 90 SER A CA 1
ATOM 702 C C . SER A 1 90 ? -30.379 -7.403 45.278 1.00 90.62 90 SER A C 1
ATOM 704 O O . SER A 1 90 ? -29.518 -7.909 44.567 1.00 90.62 90 SER A O 1
ATOM 706 N N . SER A 1 91 ? -31.543 -6.964 44.785 1.00 90.94 91 SER A N 1
ATOM 707 C CA . SER A 1 91 ? -31.867 -7.090 43.359 1.00 90.94 91 SER A CA 1
ATOM 708 C C . SER A 1 91 ? -30.942 -6.266 42.459 1.00 90.94 91 SER A C 1
ATOM 710 O O . SER A 1 91 ? -30.533 -6.744 41.405 1.00 90.94 91 SER A O 1
ATOM 712 N N . GLU A 1 92 ? -30.552 -5.059 42.877 1.00 90.44 92 GLU A N 1
ATOM 713 C CA . GLU A 1 92 ? -29.611 -4.216 42.130 1.00 90.44 92 GLU A CA 1
ATOM 714 C C . GLU A 1 92 ? -28.197 -4.810 42.117 1.00 90.44 92 GLU A C 1
ATOM 716 O O . GLU A 1 92 ? -27.508 -4.746 41.098 1.00 90.44 92 GLU A O 1
ATOM 721 N N . GLN A 1 93 ? -27.769 -5.441 43.214 1.00 92.38 93 GLN A N 1
ATOM 722 C CA . GLN A 1 93 ? -26.501 -6.169 43.271 1.00 92.38 93 GLN A CA 1
ATOM 723 C C . GLN A 1 93 ? -26.482 -7.361 42.311 1.00 92.38 93 GLN A C 1
ATOM 725 O O . GLN A 1 93 ? -25.465 -7.590 41.655 1.00 92.38 93 GLN A O 1
ATOM 730 N N . ASP A 1 94 ? -27.586 -8.099 42.202 1.00 92.25 94 ASP A N 1
ATOM 731 C CA . ASP A 1 94 ? -27.693 -9.233 41.282 1.00 92.25 94 ASP A CA 1
ATOM 732 C C . ASP A 1 94 ? -27.688 -8.773 39.816 1.00 92.25 94 ASP A C 1
ATOM 734 O O . ASP A 1 94 ? -26.955 -9.333 38.999 1.00 92.25 94 ASP A O 1
ATOM 738 N N . ILE A 1 95 ? -28.410 -7.690 39.496 1.00 92.81 95 ILE A N 1
ATOM 739 C CA . ILE A 1 95 ? -28.358 -7.055 38.169 1.00 92.81 95 ILE A CA 1
ATOM 740 C C . ILE A 1 95 ? -26.930 -6.596 37.858 1.00 92.81 95 ILE A C 1
ATOM 742 O O . ILE A 1 95 ? -26.410 -6.899 36.788 1.00 92.81 95 ILE A O 1
ATOM 746 N N . SER A 1 96 ? -26.266 -5.917 38.797 1.00 89.94 96 SER A N 1
ATOM 747 C CA . SER A 1 96 ? -24.892 -5.433 38.624 1.00 89.94 96 SER A CA 1
ATOM 748 C C . SER A 1 96 ? -23.914 -6.573 38.323 1.00 89.94 96 SER A C 1
ATOM 750 O O . SER A 1 96 ? -23.134 -6.487 37.373 1.00 89.94 96 SER A O 1
ATOM 752 N N . LYS A 1 97 ? -23.997 -7.688 39.060 1.00 92.69 97 LYS A N 1
ATOM 753 C CA . LYS A 1 97 ? -23.188 -8.887 38.785 1.00 92.69 97 LYS A CA 1
ATOM 754 C C . LYS A 1 97 ? -23.439 -9.425 37.378 1.00 92.69 97 LYS A C 1
ATOM 756 O O . LYS A 1 97 ? -22.479 -9.565 36.627 1.00 92.69 97 LYS A O 1
ATOM 761 N N . SER A 1 98 ? -24.705 -9.624 37.002 1.00 92.75 98 SER A N 1
ATOM 762 C CA . SER A 1 98 ? -25.074 -10.093 35.659 1.00 92.75 98 SER A CA 1
ATOM 763 C C . SER A 1 98 ? -24.536 -9.163 34.569 1.00 92.75 98 SER A C 1
ATOM 765 O O . SER A 1 98 ? -23.927 -9.619 33.608 1.00 92.75 98 SER A O 1
ATOM 767 N N . THR A 1 99 ? -24.691 -7.846 34.733 1.00 91.44 99 THR A N 1
ATOM 768 C CA . THR A 1 99 ? -24.210 -6.870 33.743 1.00 91.44 99 THR A CA 1
ATOM 769 C C . THR A 1 99 ? -22.687 -6.864 33.614 1.00 91.44 99 THR A C 1
ATOM 771 O O . THR A 1 99 ? -22.171 -6.678 32.514 1.00 91.44 99 THR A O 1
ATOM 774 N N . ASN A 1 100 ? -21.953 -7.104 34.705 1.00 91.56 100 ASN A N 1
ATOM 775 C CA . ASN A 1 100 ? -20.497 -7.225 34.665 1.00 91.56 100 ASN A CA 1
ATOM 776 C C . ASN A 1 100 ? -20.048 -8.510 33.955 1.00 91.56 100 ASN A C 1
ATOM 778 O O . ASN A 1 100 ? -19.067 -8.478 33.211 1.00 91.56 100 ASN A O 1
ATOM 782 N N . GLU A 1 101 ? -20.761 -9.620 34.148 1.00 94.06 101 GLU A N 1
ATOM 783 C CA . GLU A 1 101 ? -20.503 -10.877 33.435 1.00 94.06 101 GLU A CA 1
ATOM 784 C C . GLU A 1 101 ? -20.754 -10.731 31.927 1.00 94.06 101 GLU A C 1
ATOM 786 O O . GLU A 1 101 ? -19.911 -11.121 31.113 1.00 94.06 101 GLU A O 1
ATOM 791 N N . ASP A 1 102 ? -21.863 -10.091 31.546 1.00 95.31 102 ASP A N 1
ATOM 792 C CA . ASP A 1 102 ? -22.173 -9.787 30.148 1.00 95.31 102 ASP A CA 1
ATOM 793 C C . ASP A 1 102 ? -21.120 -8.860 29.524 1.00 95.31 102 ASP A C 1
ATOM 795 O O . ASP A 1 102 ? -20.665 -9.094 28.401 1.00 95.31 102 ASP A O 1
ATOM 799 N N . LEU A 1 103 ? -20.675 -7.835 30.259 1.00 93.88 103 LEU A N 1
ATOM 800 C CA . LEU A 1 103 ? -19.633 -6.917 29.801 1.00 93.88 103 LEU A CA 1
ATOM 801 C C . LEU A 1 103 ? -18.297 -7.638 29.573 1.00 93.88 103 LEU A C 1
ATOM 803 O O . LEU A 1 103 ? -17.621 -7.378 28.575 1.00 93.88 103 LEU A O 1
ATOM 807 N N . ASP A 1 104 ? -17.911 -8.558 30.460 1.00 95.00 104 ASP A N 1
ATOM 808 C CA . ASP A 1 104 ? -16.708 -9.378 30.285 1.00 95.00 104 ASP A CA 1
ATOM 809 C C . ASP A 1 104 ? -16.811 -10.272 29.039 1.00 95.00 104 ASP A C 1
ATOM 811 O O . ASP A 1 104 ? -15.869 -10.354 28.242 1.00 95.00 104 ASP A O 1
ATOM 815 N N . LYS A 1 105 ? -17.981 -10.876 28.804 1.00 95.25 105 LYS A N 1
ATOM 816 C CA . LYS A 1 105 ? -18.238 -11.673 27.599 1.00 95.25 105 LYS A CA 1
ATOM 817 C C . LYS A 1 105 ? -18.118 -10.832 26.326 1.00 95.25 105 LYS A C 1
ATOM 819 O O . LYS A 1 105 ? -17.380 -11.215 25.415 1.00 95.25 105 LYS A O 1
ATOM 824 N N . VAL A 1 106 ? -18.764 -9.666 26.285 1.00 94.88 106 VAL A N 1
ATOM 825 C CA . VAL A 1 106 ? -18.678 -8.736 25.148 1.00 94.88 106 VAL A CA 1
ATOM 826 C C . VAL A 1 106 ? -17.234 -8.295 24.919 1.00 94.88 106 VAL A C 1
ATOM 828 O O . VAL A 1 106 ? -16.768 -8.284 23.782 1.00 94.88 106 VAL A O 1
ATOM 831 N N . ASN A 1 107 ? -16.479 -7.987 25.975 1.00 94.50 107 ASN A N 1
ATOM 832 C CA . ASN A 1 107 ? -15.077 -7.590 25.846 1.00 94.50 107 ASN A CA 1
ATOM 833 C C . ASN A 1 107 ? -14.199 -8.704 25.257 1.00 94.50 107 ASN A C 1
ATOM 835 O O . ASN A 1 107 ? -13.319 -8.418 24.438 1.00 94.50 107 ASN A O 1
ATOM 839 N N . LYS A 1 108 ? -14.449 -9.968 25.618 1.00 95.19 108 LYS A N 1
ATOM 840 C CA . LYS A 1 108 ? -13.759 -11.130 25.033 1.00 95.19 108 LYS A CA 1
ATOM 841 C C . LYS A 1 108 ? -14.082 -11.299 23.550 1.00 95.19 108 LYS A C 1
ATOM 843 O O . LYS A 1 108 ? -13.163 -11.466 22.745 1.00 95.19 108 LYS A O 1
ATOM 848 N N . GLU A 1 109 ? -15.356 -11.203 23.174 1.00 96.00 109 GLU A N 1
ATOM 849 C CA . GLU A 1 109 ? -15.785 -11.256 21.770 1.00 96.00 109 GLU A CA 1
ATOM 850 C C . GLU A 1 109 ? -15.164 -10.109 20.957 1.00 96.00 109 GLU A C 1
ATOM 852 O O . GLU A 1 109 ? -14.600 -10.321 19.883 1.00 96.00 109 GLU A O 1
ATOM 857 N N . LEU A 1 110 ? -15.158 -8.896 21.510 1.00 94.75 110 LEU A N 1
ATOM 858 C CA . LEU A 1 110 ? -14.589 -7.712 20.869 1.00 94.75 110 LEU A CA 1
ATOM 859 C C . LEU A 1 110 ? -13.064 -7.842 20.694 1.00 94.75 110 LEU A C 1
ATOM 861 O O . LEU A 1 110 ? -12.521 -7.448 19.658 1.00 94.75 110 LEU A O 1
ATOM 865 N N . ALA A 1 111 ? -12.358 -8.443 21.657 1.00 94.12 111 ALA A N 1
ATOM 866 C CA . ALA A 1 111 ? -10.937 -8.762 21.526 1.00 94.12 111 ALA A CA 1
ATOM 867 C C . ALA A 1 111 ? -10.668 -9.771 20.396 1.00 94.12 111 ALA A C 1
ATOM 869 O O . ALA A 1 111 ? -9.713 -9.596 19.633 1.00 94.12 111 ALA A O 1
ATOM 870 N N . HIS A 1 112 ? -11.526 -10.785 20.247 1.00 93.69 112 HIS A N 1
ATOM 871 C CA . HIS A 1 112 ? -11.428 -11.756 19.160 1.00 93.69 112 HIS A CA 1
ATOM 872 C C . HIS A 1 112 ? -11.629 -11.095 17.791 1.00 93.69 112 HIS A C 1
ATOM 874 O O . HIS A 1 112 ? -10.745 -11.176 16.938 1.00 93.69 112 HIS A O 1
ATOM 880 N N . VAL A 1 113 ? -12.709 -10.326 17.629 1.00 95.25 113 VAL A N 1
ATOM 881 C CA .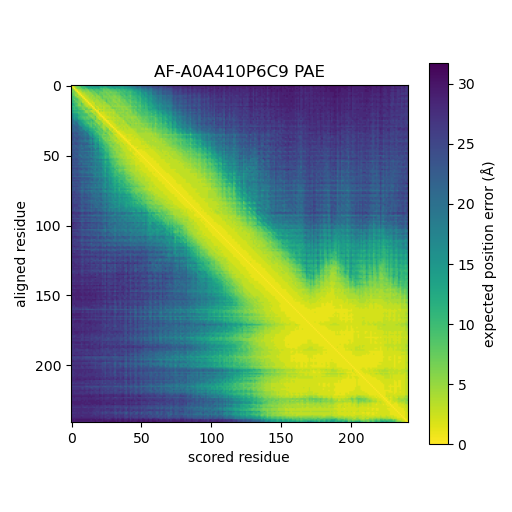 VAL A 1 113 ? -13.003 -9.586 16.391 1.00 95.25 113 VAL A CA 1
ATOM 882 C C . VAL A 1 113 ? -11.873 -8.615 16.039 1.00 95.25 113 VAL A C 1
ATOM 884 O O . VAL A 1 113 ? -11.487 -8.491 14.876 1.00 95.25 113 VAL A O 1
ATOM 887 N N . ARG A 1 114 ? -11.280 -7.934 17.031 1.00 94.25 114 ARG A N 1
ATOM 888 C CA . ARG A 1 114 ? -10.111 -7.066 16.806 1.00 94.25 114 ARG A CA 1
ATOM 889 C C . ARG A 1 114 ? -8.929 -7.846 16.236 1.00 94.25 114 ARG A C 1
ATOM 891 O O . ARG A 1 114 ? -8.302 -7.365 15.294 1.00 94.25 114 ARG A O 1
ATOM 898 N N . LYS A 1 115 ? -8.641 -9.034 16.774 1.00 95.06 115 LYS A N 1
ATOM 899 C CA . LYS A 1 115 ? -7.560 -9.900 16.288 1.00 95.06 115 LYS A CA 1
ATOM 900 C C . LYS A 1 115 ? -7.818 -10.349 14.849 1.00 95.06 115 LYS A C 1
ATOM 902 O O . LYS A 1 115 ? -6.948 -10.163 13.998 1.00 95.06 115 LYS A O 1
ATOM 907 N N . GLU A 1 116 ? -9.015 -10.846 14.552 1.00 95.19 116 GLU A N 1
ATOM 908 C CA . GLU A 1 116 ? -9.393 -11.245 13.190 1.00 95.19 116 GLU A CA 1
ATOM 909 C C . GLU A 1 116 ? -9.277 -10.076 12.207 1.00 95.19 116 GLU A C 1
ATOM 911 O O . GLU A 1 116 ? -8.672 -10.212 11.143 1.00 95.19 116 GLU A O 1
ATOM 916 N N . ARG A 1 117 ? -9.755 -8.885 12.594 1.00 94.38 117 ARG A N 1
ATOM 917 C CA . ARG A 1 117 ? -9.630 -7.667 11.783 1.00 94.38 117 ARG A CA 1
ATOM 918 C C . ARG A 1 117 ? -8.172 -7.355 11.454 1.00 94.38 117 ARG A C 1
ATOM 920 O O . ARG A 1 117 ? -7.867 -7.014 10.313 1.00 94.38 117 ARG A O 1
ATOM 927 N N . THR A 1 118 ? -7.273 -7.448 12.436 1.00 94.38 118 THR A N 1
ATOM 928 C CA . THR A 1 118 ? -5.837 -7.200 12.214 1.00 94.38 118 THR A CA 1
ATOM 929 C C . THR A 1 118 ? -5.192 -8.243 11.309 1.00 94.38 118 THR A C 1
ATOM 931 O O . THR A 1 118 ? -4.343 -7.895 10.492 1.00 94.38 118 THR A O 1
ATOM 934 N N . GLU A 1 119 ? -5.618 -9.502 11.398 1.00 95.19 119 GLU A N 1
ATOM 935 C CA . GLU A 1 119 ? -5.109 -10.575 10.546 1.00 95.19 119 GLU A CA 1
ATOM 936 C C . GLU A 1 119 ? -5.598 -10.434 9.098 1.00 95.19 119 GLU A C 1
ATOM 938 O O . GLU A 1 119 ? -4.834 -10.620 8.152 1.00 95.19 119 GLU A O 1
ATOM 943 N N . ILE A 1 120 ? -6.860 -10.046 8.907 1.00 94.44 120 ILE A N 1
ATOM 944 C CA . ILE A 1 120 ? -7.405 -9.736 7.583 1.00 94.44 120 ILE A CA 1
ATOM 945 C C . ILE A 1 120 ? -6.678 -8.529 6.984 1.00 94.44 120 ILE A C 1
ATOM 947 O O . ILE A 1 120 ? -6.253 -8.589 5.831 1.00 94.44 120 ILE A O 1
ATOM 951 N N . ALA A 1 121 ? -6.488 -7.457 7.760 1.00 94.06 121 ALA A N 1
ATOM 952 C CA . ALA A 1 121 ? -5.786 -6.262 7.300 1.00 94.06 121 ALA A CA 1
ATOM 953 C C . ALA A 1 121 ? -4.349 -6.579 6.853 1.00 94.06 121 ALA A C 1
ATOM 955 O O . ALA A 1 121 ? -3.946 -6.165 5.767 1.00 94.06 121 ALA A O 1
ATOM 956 N N . SER A 1 122 ? -3.603 -7.376 7.627 1.00 94.38 122 SER A N 1
ATOM 957 C CA . SER A 1 122 ? -2.224 -7.745 7.281 1.00 94.38 122 SER A CA 1
ATOM 958 C C . SER A 1 122 ? -2.140 -8.657 6.050 1.00 94.38 122 SER A C 1
ATOM 960 O O . SER A 1 122 ? -1.263 -8.470 5.198 1.00 94.38 122 SER A O 1
ATOM 962 N N . LYS A 1 123 ? -3.071 -9.610 5.894 1.00 95.50 123 LYS A N 1
ATOM 963 C CA . LYS A 1 123 ? -3.183 -10.442 4.682 1.00 95.50 123 LYS A CA 1
ATOM 964 C C . LYS A 1 123 ? -3.495 -9.593 3.453 1.00 95.50 123 LYS A C 1
ATOM 966 O O . LYS A 1 123 ? -2.869 -9.784 2.410 1.00 95.50 123 LYS A O 1
ATOM 971 N N . LEU A 1 124 ? -4.423 -8.647 3.586 1.00 94.31 124 LEU A N 1
ATOM 972 C CA . LEU A 1 124 ? -4.823 -7.744 2.513 1.00 94.31 124 LEU A CA 1
ATOM 973 C C . LEU A 1 124 ? -3.656 -6.849 2.078 1.00 94.31 124 LEU A C 1
ATOM 975 O O . LEU A 1 124 ? -3.343 -6.780 0.890 1.00 94.31 124 LEU A O 1
ATOM 979 N N . GLU A 1 125 ? -2.959 -6.235 3.034 1.00 94.38 125 GLU A N 1
ATOM 980 C CA . GLU A 1 125 ? -1.787 -5.396 2.774 1.00 94.38 125 GLU A CA 1
ATOM 981 C C . GLU A 1 125 ? -0.671 -6.190 2.083 1.00 94.38 125 GLU A C 1
ATOM 983 O O . GLU A 1 125 ? -0.110 -5.755 1.074 1.00 94.38 125 GLU A O 1
ATOM 988 N N . THR A 1 126 ? -0.400 -7.407 2.559 1.00 95.00 126 THR A N 1
ATOM 989 C CA . THR A 1 126 ? 0.599 -8.291 1.947 1.00 95.00 126 THR A CA 1
ATOM 990 C C . THR A 1 126 ? 0.198 -8.691 0.523 1.00 95.00 126 THR A C 1
ATOM 992 O O . THR A 1 126 ? 1.050 -8.730 -0.369 1.00 95.00 126 THR A O 1
ATOM 995 N N . GLY A 1 127 ? -1.088 -8.971 0.286 1.00 94.19 127 GLY A N 1
ATOM 996 C CA . GLY A 1 127 ? -1.631 -9.292 -1.034 1.00 94.19 127 GLY A CA 1
ATOM 997 C C . GLY A 1 127 ? -1.463 -8.140 -2.023 1.00 94.19 127 GLY A C 1
ATOM 998 O O . GLY A 1 127 ? -0.900 -8.337 -3.103 1.00 94.19 127 GLY A O 1
ATOM 999 N N . PHE A 1 128 ? -1.856 -6.926 -1.628 1.00 94.94 128 PHE A N 1
ATOM 1000 C CA . PHE A 1 128 ? -1.683 -5.732 -2.456 1.00 94.94 128 PHE A CA 1
ATOM 1001 C C . PHE A 1 128 ? -0.214 -5.414 -2.720 1.00 94.94 128 PHE A C 1
ATOM 1003 O O . PHE A 1 128 ? 0.143 -5.100 -3.854 1.00 94.94 128 PHE A O 1
ATOM 1010 N N . LYS A 1 129 ? 0.664 -5.559 -1.720 1.00 94.19 129 LYS A N 1
ATOM 1011 C CA . LYS A 1 129 ? 2.107 -5.349 -1.896 1.00 94.19 129 LYS A CA 1
ATOM 1012 C C . LYS A 1 129 ? 2.696 -6.302 -2.939 1.00 94.19 129 LYS A C 1
ATOM 1014 O O . LYS A 1 129 ? 3.434 -5.860 -3.817 1.00 94.19 129 LYS A O 1
ATOM 1019 N N . LYS A 1 130 ? 2.335 -7.590 -2.885 1.00 94.62 130 LYS A N 1
ATOM 1020 C CA . LYS A 1 130 ? 2.775 -8.598 -3.867 1.00 94.62 130 LYS A CA 1
ATOM 1021 C C . LYS A 1 130 ? 2.260 -8.296 -5.272 1.00 94.62 130 LYS A C 1
ATOM 1023 O O . LYS A 1 130 ? 3.030 -8.375 -6.224 1.00 94.62 130 LYS A O 1
ATOM 1028 N N . GLN A 1 131 ? 0.982 -7.940 -5.406 1.00 91.50 131 GLN A N 1
ATOM 1029 C CA . GLN A 1 131 ? 0.407 -7.577 -6.704 1.00 91.50 131 GLN A CA 1
ATOM 1030 C C . GLN A 1 131 ? 1.076 -6.332 -7.283 1.00 91.50 131 GLN A C 1
ATOM 1032 O O . GLN A 1 131 ? 1.497 -6.352 -8.435 1.00 91.50 131 GLN A O 1
ATOM 1037 N N . LYS A 1 132 ? 1.248 -5.280 -6.475 1.00 95.38 132 LYS A N 1
ATOM 1038 C CA . LYS A 1 132 ? 1.949 -4.059 -6.881 1.00 95.38 132 LYS A CA 1
ATOM 1039 C C . LYS A 1 132 ? 3.357 -4.373 -7.389 1.00 95.38 132 LYS A C 1
ATOM 1041 O O . LYS A 1 132 ? 3.684 -4.004 -8.510 1.00 95.38 132 LYS A O 1
ATOM 1046 N N . GLN A 1 133 ? 4.136 -5.138 -6.622 1.00 94.12 133 GLN A N 1
ATOM 1047 C CA . GLN A 1 133 ? 5.487 -5.547 -7.016 1.00 94.12 133 GLN A CA 1
ATOM 1048 C C . GLN A 1 133 ? 5.493 -6.378 -8.313 1.00 94.12 133 GLN A C 1
ATOM 1050 O O . GLN A 1 133 ? 6.365 -6.196 -9.166 1.00 94.12 133 GLN A O 1
ATOM 1055 N N . MET A 1 134 ? 4.517 -7.276 -8.492 1.00 94.94 134 MET A N 1
ATOM 1056 C CA . MET A 1 134 ? 4.368 -8.062 -9.721 1.00 94.94 134 MET A CA 1
ATOM 1057 C C . MET A 1 134 ? 4.116 -7.155 -10.934 1.00 94.94 134 MET A C 1
ATOM 1059 O O . MET A 1 134 ? 4.751 -7.339 -11.973 1.00 94.94 134 MET A O 1
ATOM 1063 N N . PHE A 1 135 ? 3.219 -6.173 -10.809 1.00 94.31 135 PHE A N 1
ATOM 1064 C CA . PHE A 1 135 ? 2.914 -5.239 -11.892 1.00 94.31 135 PHE A CA 1
ATOM 1065 C C . PHE A 1 135 ? 4.082 -4.307 -12.206 1.00 94.31 135 PHE A C 1
ATOM 1067 O O . PHE A 1 135 ? 4.414 -4.156 -13.377 1.00 94.31 135 PHE A O 1
ATOM 1074 N N . GLU A 1 136 ? 4.746 -3.748 -11.192 1.00 94.56 136 GLU A N 1
ATOM 1075 C CA . GLU A 1 136 ? 5.946 -2.917 -11.367 1.00 94.56 136 GLU A CA 1
ATOM 1076 C C . GLU A 1 136 ? 7.035 -3.676 -12.130 1.00 94.56 136 GLU A C 1
ATOM 1078 O O . GLU A 1 136 ? 7.568 -3.179 -13.121 1.00 94.56 136 GLU A O 1
ATOM 1083 N N . THR A 1 137 ? 7.301 -4.925 -11.737 1.00 95.25 137 THR A N 1
ATOM 1084 C CA . THR A 1 137 ? 8.273 -5.780 -12.433 1.00 95.25 137 THR A CA 1
ATOM 1085 C C . THR A 1 137 ? 7.858 -6.022 -13.883 1.00 95.25 137 THR A C 1
ATOM 1087 O O . THR A 1 137 ? 8.678 -5.910 -14.791 1.00 95.25 137 THR A O 1
ATOM 1090 N N . LYS A 1 138 ? 6.577 -6.325 -14.126 1.00 96.25 138 LYS A N 1
ATOM 1091 C CA . LYS A 1 138 ? 6.073 -6.593 -15.476 1.00 96.25 138 LYS A CA 1
ATOM 1092 C C . LYS A 1 138 ? 6.182 -5.364 -16.378 1.00 96.25 138 LYS A C 1
ATOM 1094 O O . LYS A 1 138 ? 6.633 -5.507 -17.511 1.00 96.25 138 LYS A O 1
ATOM 1099 N N . ILE A 1 139 ? 5.828 -4.183 -15.876 1.00 94.19 139 ILE A N 1
ATOM 1100 C CA . ILE A 1 139 ? 5.967 -2.913 -16.601 1.00 94.19 139 ILE A CA 1
ATOM 1101 C C . ILE A 1 139 ? 7.431 -2.693 -16.986 1.00 94.19 139 ILE A C 1
ATOM 1103 O O . ILE A 1 139 ? 7.724 -2.572 -18.169 1.00 94.19 139 ILE A O 1
ATOM 1107 N N . LEU A 1 140 ? 8.361 -2.800 -16.031 1.00 95.00 140 LEU A N 1
ATOM 1108 C CA . LEU A 1 140 ? 9.794 -2.644 -16.303 1.00 95.00 140 LEU A CA 1
ATOM 1109 C C . LEU A 1 140 ? 10.306 -3.632 -17.363 1.00 95.00 140 LEU A C 1
ATOM 1111 O O . LEU A 1 140 ? 11.081 -3.261 -18.246 1.00 95.00 140 LEU A O 1
ATOM 1115 N N . THR A 1 141 ? 9.869 -4.895 -17.308 1.00 95.19 141 THR A N 1
ATOM 1116 C CA . THR A 1 141 ? 10.265 -5.889 -18.319 1.00 95.19 141 THR A CA 1
ATOM 1117 C C . THR A 1 141 ? 9.690 -5.584 -19.699 1.00 95.19 141 THR A C 1
ATOM 1119 O O . THR A 1 141 ? 10.382 -5.785 -20.697 1.00 95.19 141 THR A O 1
ATOM 1122 N N . LEU A 1 142 ? 8.451 -5.090 -19.769 1.00 95.38 142 LEU A N 1
ATOM 1123 C CA . LEU A 1 142 ? 7.810 -4.709 -21.024 1.00 95.38 142 LEU A CA 1
ATOM 1124 C C . LEU A 1 142 ? 8.480 -3.476 -21.627 1.00 95.38 142 LEU A C 1
ATOM 1126 O O . LEU A 1 142 ? 8.763 -3.483 -22.820 1.00 95.38 142 LEU A O 1
ATOM 1130 N N . ASP A 1 143 ? 8.818 -2.479 -20.813 1.00 95.56 143 ASP A N 1
ATOM 1131 C CA . ASP A 1 143 ? 9.536 -1.285 -21.260 1.00 95.56 143 ASP A CA 1
ATOM 1132 C C . ASP A 1 143 ? 10.908 -1.652 -21.838 1.00 95.56 143 ASP A C 1
ATOM 1134 O O . ASP A 1 143 ? 11.280 -1.194 -22.920 1.00 95.56 143 ASP A O 1
ATOM 1138 N N . ALA A 1 144 ? 11.638 -2.557 -21.179 1.00 94.69 144 ALA A N 1
ATOM 1139 C CA . ALA A 1 144 ? 12.917 -3.054 -21.680 1.00 94.69 144 ALA A CA 1
ATOM 1140 C C . ALA A 1 144 ? 12.769 -3.828 -23.003 1.00 94.69 144 ALA A C 1
ATOM 1142 O O . ALA A 1 144 ? 13.579 -3.668 -23.923 1.00 94.69 144 ALA A O 1
ATOM 1143 N N . GLN A 1 145 ? 11.731 -4.662 -23.126 1.00 95.25 145 GLN A N 1
ATOM 1144 C CA . GLN A 1 145 ? 11.434 -5.379 -24.368 1.00 95.25 145 GLN A CA 1
ATOM 1145 C C . GLN A 1 145 ? 11.055 -4.421 -25.497 1.00 95.25 145 GLN A C 1
ATOM 1147 O O . GLN A 1 145 ? 11.536 -4.589 -26.618 1.00 95.25 145 GLN A O 1
ATOM 1152 N N . LEU A 1 146 ? 10.248 -3.403 -25.202 1.00 94.81 146 LEU A N 1
ATOM 1153 C CA . LEU A 1 146 ? 9.810 -2.397 -26.160 1.00 94.81 146 LEU A CA 1
ATOM 1154 C C . LEU A 1 146 ? 10.983 -1.542 -26.639 1.00 94.81 146 LEU A C 1
ATOM 1156 O O . LEU A 1 146 ? 11.138 -1.353 -27.843 1.00 94.81 146 LEU A O 1
ATOM 1160 N N . ALA A 1 147 ? 11.862 -1.105 -25.735 1.00 94.81 147 ALA A N 1
ATOM 1161 C CA . ALA A 1 147 ? 13.084 -0.390 -26.096 1.00 94.81 147 ALA A CA 1
ATOM 1162 C C . ALA A 1 147 ? 13.987 -1.238 -27.007 1.00 94.81 147 ALA A C 1
ATOM 1164 O O . ALA A 1 147 ? 14.477 -0.761 -28.031 1.00 94.81 147 ALA A O 1
ATOM 1165 N N . LYS A 1 148 ? 14.159 -2.527 -26.682 1.00 94.75 148 LYS A N 1
ATOM 1166 C CA . LYS A 1 148 ? 14.939 -3.459 -27.507 1.00 94.75 148 LYS A CA 1
ATOM 1167 C C . LYS A 1 148 ? 14.304 -3.689 -28.880 1.00 94.75 148 LYS A C 1
ATOM 1169 O O . LYS A 1 148 ? 15.023 -3.755 -29.873 1.00 94.75 148 LYS A O 1
ATOM 1174 N N . ALA A 1 149 ? 12.982 -3.838 -28.942 1.00 94.75 149 ALA A N 1
ATOM 1175 C CA . ALA A 1 149 ? 12.252 -4.022 -30.193 1.00 94.75 149 ALA A CA 1
ATOM 1176 C C . ALA A 1 149 ? 12.325 -2.770 -31.074 1.00 94.75 149 ALA A C 1
ATOM 1178 O O . ALA A 1 149 ? 12.607 -2.884 -32.262 1.00 94.75 149 ALA A O 1
ATOM 1179 N N . LYS A 1 150 ? 12.157 -1.583 -30.480 1.00 95.31 150 LYS A N 1
ATOM 1180 C CA . LYS A 1 150 ? 12.298 -0.302 -31.174 1.00 95.31 150 LYS A CA 1
ATOM 1181 C C . LYS A 1 150 ? 13.694 -0.146 -31.772 1.00 95.31 150 LYS A C 1
ATOM 1183 O O . LYS A 1 150 ? 13.806 0.121 -32.960 1.00 95.31 150 LYS A O 1
ATOM 1188 N N . LYS A 1 151 ? 14.740 -0.417 -30.985 1.00 93.94 151 LYS A N 1
ATOM 1189 C CA . LYS A 1 151 ? 16.120 -0.371 -31.478 1.00 93.94 151 LYS A CA 1
ATOM 1190 C C . LYS A 1 151 ? 16.351 -1.339 -32.642 1.00 93.94 151 LYS A C 1
ATOM 1192 O O . LYS A 1 151 ? 16.944 -0.963 -33.640 1.00 93.94 151 LYS A O 1
ATOM 1197 N N . ARG A 1 152 ? 15.846 -2.576 -32.550 1.00 95.19 152 ARG A N 1
ATOM 1198 C CA . ARG A 1 152 ? 15.940 -3.547 -33.657 1.00 95.19 152 ARG A CA 1
ATOM 1199 C C . ARG A 1 152 ? 15.273 -3.038 -34.930 1.00 95.19 152 ARG A C 1
ATOM 1201 O O . ARG A 1 152 ? 15.817 -3.241 -36.006 1.00 95.19 152 ARG A O 1
ATOM 1208 N N . LEU A 1 153 ? 14.116 -2.393 -34.800 1.00 94.44 153 LEU A N 1
ATOM 1209 C CA . LEU A 1 153 ? 13.404 -1.815 -35.935 1.00 94.44 153 LEU A CA 1
ATOM 1210 C C . LEU A 1 153 ? 14.202 -0.670 -36.575 1.00 94.44 153 LEU A C 1
ATOM 1212 O O . LEU A 1 153 ? 14.277 -0.598 -37.796 1.00 94.44 153 LEU A O 1
ATOM 1216 N N . GLU A 1 154 ? 14.817 0.191 -35.762 1.00 94.75 154 GLU A N 1
ATOM 1217 C CA . GLU A 1 154 ? 15.704 1.265 -36.229 1.00 94.75 154 GLU A CA 1
ATOM 1218 C C . GLU A 1 154 ? 16.940 0.695 -36.949 1.00 94.75 154 GLU A C 1
ATOM 1220 O O . GLU A 1 154 ? 17.238 1.119 -38.064 1.00 94.75 154 GLU A O 1
ATOM 1225 N N . ASP A 1 155 ? 17.591 -0.328 -36.381 1.00 94.44 155 ASP A N 1
ATOM 1226 C CA . ASP A 1 155 ? 18.740 -1.022 -36.987 1.00 94.44 155 ASP A CA 1
ATOM 1227 C C . ASP A 1 155 ? 18.363 -1.743 -38.306 1.00 94.44 155 ASP A C 1
ATOM 1229 O O . ASP A 1 155 ? 19.169 -1.870 -39.232 1.00 94.44 155 ASP A O 1
ATOM 1233 N N . GLU A 1 156 ? 17.140 -2.272 -38.411 1.00 96.25 156 GLU A N 1
ATOM 1234 C CA . GLU A 1 156 ? 16.626 -2.894 -39.637 1.00 96.25 156 GLU A CA 1
ATOM 1235 C C . GLU A 1 156 ? 16.288 -1.864 -40.714 1.00 96.25 156 GLU A C 1
ATOM 1237 O O . GLU A 1 156 ? 16.653 -2.070 -41.874 1.00 96.25 156 GLU A O 1
ATOM 1242 N N . ALA A 1 157 ? 15.633 -0.763 -40.338 1.00 96.31 157 ALA A N 1
ATOM 1243 C CA . ALA A 1 157 ? 15.310 0.335 -41.242 1.00 96.31 157 ALA A CA 1
ATOM 1244 C C . ALA A 1 157 ? 16.584 0.983 -41.796 1.00 96.31 157 ALA A C 1
ATOM 1246 O O . ALA A 1 157 ? 16.696 1.191 -43.004 1.00 96.31 157 ALA A O 1
ATOM 1247 N N . GLU A 1 158 ? 17.579 1.217 -40.940 1.00 97.75 158 GLU A N 1
ATOM 1248 C CA . GLU A 1 158 ? 18.895 1.689 -41.355 1.00 97.75 158 GLU A CA 1
ATOM 1249 C C . GLU A 1 158 ? 19.516 0.789 -42.427 1.00 97.75 158 GLU A C 1
ATOM 1251 O O . GLU A 1 158 ? 19.873 1.256 -43.513 1.00 97.75 158 GLU A O 1
ATOM 1256 N N . ARG A 1 159 ? 19.597 -0.516 -42.147 1.00 97.62 159 ARG A N 1
ATOM 1257 C CA . ARG A 1 159 ? 20.201 -1.489 -43.058 1.00 97.62 159 ARG A CA 1
ATOM 1258 C C . ARG A 1 159 ? 19.432 -1.590 -44.370 1.00 97.62 159 ARG A C 1
ATOM 1260 O O . ARG A 1 159 ? 20.045 -1.748 -45.426 1.00 97.62 159 ARG A O 1
ATOM 1267 N N . TYR A 1 160 ? 18.104 -1.514 -44.309 1.00 98.00 160 TYR A N 1
ATOM 1268 C CA . TYR A 1 160 ? 17.240 -1.505 -45.484 1.00 98.00 160 TYR A CA 1
ATOM 1269 C C . TYR A 1 160 ? 17.556 -0.312 -46.393 1.00 98.00 160 TYR A C 1
ATOM 1271 O O . TYR A 1 160 ? 17.878 -0.511 -47.565 1.00 98.00 160 TYR A O 1
ATOM 1279 N N . HIS A 1 161 ? 17.547 0.904 -45.842 1.00 98.50 161 HIS A N 1
ATOM 1280 C CA . HIS A 1 161 ? 17.829 2.125 -46.595 1.00 98.50 161 HIS A CA 1
ATOM 1281 C C . HIS A 1 161 ? 19.273 2.164 -47.120 1.00 98.50 161 HIS A C 1
ATOM 1283 O O . HIS A 1 161 ? 19.497 2.519 -48.274 1.00 98.50 161 HIS A O 1
ATOM 1289 N N . TYR A 1 162 ? 20.257 1.699 -46.341 1.00 98.62 162 TYR A N 1
ATOM 1290 C CA . TYR A 1 162 ? 21.639 1.578 -46.815 1.00 98.62 162 TYR A CA 1
ATOM 1291 C C . TYR A 1 162 ? 21.745 0.639 -48.024 1.00 98.62 162 TYR A C 1
ATOM 1293 O O . TYR A 1 162 ? 22.340 0.992 -49.043 1.00 98.62 162 TYR A O 1
ATOM 1301 N N . ASN A 1 163 ? 21.148 -0.553 -47.937 1.00 98.31 163 ASN A N 1
ATOM 1302 C CA . ASN A 1 163 ? 21.190 -1.523 -49.028 1.00 98.31 163 ASN A CA 1
ATOM 1303 C C . ASN A 1 163 ? 20.473 -1.002 -50.277 1.00 98.31 163 ASN A C 1
ATOM 1305 O O . ASN A 1 163 ? 20.957 -1.222 -51.387 1.00 98.31 163 ASN A O 1
ATOM 1309 N N . LEU A 1 164 ? 19.351 -0.298 -50.110 1.00 98.1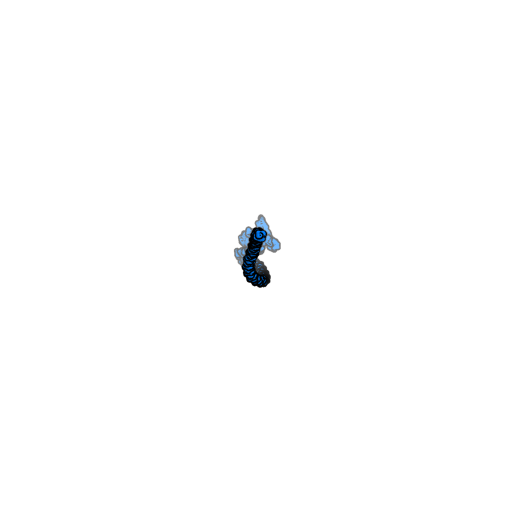2 164 LEU A N 1
ATOM 1310 C CA . LEU A 1 164 ? 18.635 0.315 -51.223 1.00 98.12 164 LEU A CA 1
ATOM 1311 C C . LEU A 1 164 ? 19.472 1.418 -51.887 1.00 98.12 164 LEU A C 1
ATOM 1313 O O . LEU A 1 164 ? 19.562 1.446 -53.112 1.00 98.12 164 LEU A O 1
ATOM 1317 N N . GLY A 1 165 ? 20.181 2.233 -51.098 1.00 98.38 165 GLY A N 1
ATOM 1318 C CA . GLY A 1 165 ? 21.169 3.185 -51.608 1.00 98.38 165 GLY A CA 1
ATOM 1319 C C . GLY A 1 165 ? 22.248 2.507 -52.457 1.00 98.38 165 GLY A C 1
ATOM 1320 O O . GLY A 1 165 ? 22.520 2.938 -53.573 1.00 98.38 165 GLY A O 1
ATOM 1321 N N . VAL A 1 166 ? 22.801 1.377 -51.996 1.00 98.19 166 VAL A N 1
ATOM 1322 C CA . VAL A 1 166 ? 23.783 0.591 -52.770 1.00 98.19 166 VAL A CA 1
ATOM 1323 C C . VAL A 1 166 ? 23.188 0.066 -54.081 1.00 98.19 166 VAL A C 1
ATOM 1325 O O . VAL A 1 166 ? 23.861 0.083 -55.115 1.00 98.19 166 VAL A O 1
ATOM 1328 N N . VAL A 1 167 ? 21.940 -0.410 -54.061 1.00 98.31 167 VAL A N 1
ATOM 1329 C CA . VAL A 1 167 ? 21.241 -0.888 -55.265 1.00 98.31 167 VAL A CA 1
ATOM 1330 C C . VAL A 1 167 ? 21.047 0.247 -56.269 1.00 98.31 167 VAL A C 1
ATOM 1332 O O . VAL A 1 167 ? 21.372 0.062 -57.442 1.00 98.31 167 VAL A O 1
ATOM 1335 N N . TYR A 1 168 ? 20.602 1.423 -55.823 1.00 98.31 168 TYR A N 1
ATOM 1336 C CA . TYR A 1 168 ? 20.445 2.591 -56.689 1.00 98.31 168 TYR A CA 1
ATOM 1337 C C . TYR A 1 168 ? 21.779 3.080 -57.263 1.00 98.31 168 TYR A C 1
ATOM 1339 O O . TYR A 1 168 ? 21.866 3.316 -58.468 1.00 98.31 168 TYR A O 1
ATOM 1347 N N . THR A 1 169 ? 22.857 3.096 -56.469 1.00 97.38 169 THR A N 1
ATOM 1348 C CA . THR A 1 169 ? 24.206 3.403 -56.973 1.00 97.38 169 THR A CA 1
ATOM 1349 C C . THR A 1 169 ? 24.616 2.451 -58.098 1.00 97.38 169 THR A C 1
ATOM 1351 O O . THR A 1 169 ? 25.137 2.888 -59.123 1.00 97.38 169 THR A O 1
ATOM 1354 N N . ARG A 1 170 ? 24.351 1.144 -57.951 1.00 96.81 170 ARG A N 1
ATOM 1355 C CA . ARG A 1 170 ? 24.636 0.144 -58.999 1.00 96.81 170 ARG A CA 1
ATOM 1356 C C . ARG A 1 170 ? 23.768 0.334 -60.242 1.00 96.81 170 ARG A C 1
ATOM 1358 O O . ARG A 1 170 ? 24.241 0.089 -61.349 1.00 96.81 170 ARG A O 1
ATOM 1365 N N . ALA A 1 171 ? 22.529 0.784 -60.061 1.00 97.12 171 ALA A N 1
ATOM 1366 C CA . ALA A 1 171 ? 21.624 1.153 -61.145 1.00 97.12 171 ALA A CA 1
ATOM 1367 C C . ALA A 1 171 ? 21.975 2.504 -61.800 1.00 97.12 171 ALA A C 1
ATOM 1369 O O . ALA A 1 171 ? 21.361 2.854 -62.805 1.00 97.12 171 ALA A O 1
ATOM 1370 N N . LYS A 1 172 ? 22.978 3.227 -61.273 1.00 96.12 172 LYS A N 1
ATOM 1371 C CA . LYS A 1 172 ? 23.376 4.586 -61.680 1.00 96.12 172 LYS A CA 1
ATOM 1372 C C . LYS A 1 172 ? 22.284 5.643 -61.473 1.00 96.12 172 LYS A C 1
ATOM 1374 O O . LYS A 1 172 ? 22.302 6.681 -62.124 1.00 96.12 172 LYS A O 1
ATOM 1379 N N . ASP A 1 173 ? 21.351 5.371 -60.566 1.00 97.75 173 ASP A N 1
ATOM 1380 C CA . ASP A 1 173 ? 20.331 6.316 -60.118 1.00 97.75 173 ASP A CA 1
ATOM 1381 C C . ASP A 1 173 ? 20.843 7.012 -58.850 1.00 97.75 173 ASP A C 1
ATOM 1383 O O . ASP A 1 173 ? 20.615 6.581 -57.717 1.00 97.75 173 ASP A O 1
ATOM 1387 N N . TYR A 1 174 ? 21.684 8.022 -59.052 1.00 96.62 174 TYR A N 1
ATOM 1388 C CA . TYR A 1 174 ? 22.510 8.583 -57.987 1.00 96.62 174 TYR A CA 1
ATOM 1389 C C . TYR A 1 174 ? 21.729 9.517 -57.061 1.00 96.62 174 TYR A C 1
ATOM 1391 O O . TYR A 1 174 ? 22.028 9.595 -55.870 1.00 96.62 174 TYR A O 1
ATOM 1399 N N . GLU A 1 175 ? 20.709 10.194 -57.580 1.00 96.75 175 GLU A N 1
ATOM 1400 C CA . GLU A 1 175 ? 19.801 11.042 -56.816 1.00 96.75 175 GLU A CA 1
ATOM 1401 C C . GLU A 1 175 ? 19.042 10.213 -55.771 1.00 96.75 175 GLU A C 1
ATOM 1403 O O . GLU A 1 175 ? 19.103 10.526 -54.578 1.00 96.75 175 GLU A O 1
ATOM 1408 N N . ASN A 1 176 ? 18.429 9.097 -56.183 1.00 97.00 176 ASN A N 1
ATOM 1409 C CA . ASN A 1 176 ? 17.749 8.193 -55.254 1.00 97.00 176 ASN A CA 1
ATOM 1410 C C . ASN A 1 176 ? 18.737 7.494 -54.308 1.00 97.00 176 ASN A C 1
ATOM 1412 O O . ASN A 1 176 ? 18.437 7.313 -53.127 1.00 97.00 176 ASN A O 1
ATOM 1416 N N . ALA A 1 177 ? 19.948 7.158 -54.770 1.00 98.31 177 ALA A N 1
ATOM 1417 C CA . ALA A 1 177 ? 20.977 6.594 -53.898 1.00 98.31 177 ALA A CA 1
ATOM 1418 C C . ALA A 1 177 ? 21.337 7.536 -52.736 1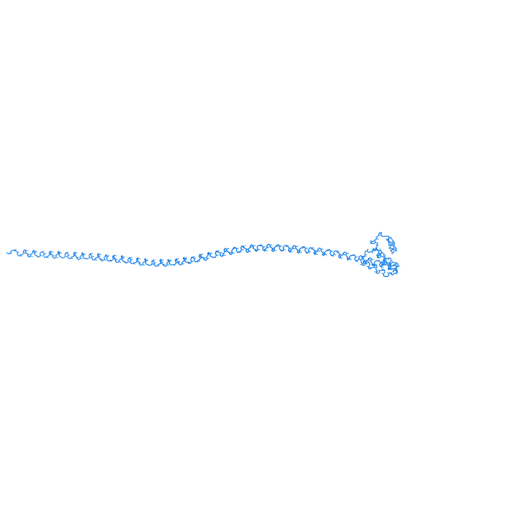.00 98.31 177 ALA A C 1
ATOM 1420 O O . ALA A 1 177 ? 21.411 7.101 -51.584 1.00 98.31 177 ALA A O 1
ATOM 1421 N N . VAL A 1 178 ? 21.513 8.833 -53.017 1.00 98.25 178 VAL A N 1
ATOM 1422 C CA . VAL A 1 178 ? 21.784 9.846 -51.987 1.00 98.25 178 VAL A CA 1
ATOM 1423 C C . VAL A 1 178 ? 20.634 9.950 -50.990 1.00 98.25 178 VAL A C 1
ATOM 1425 O O . VAL A 1 178 ? 20.886 10.022 -49.785 1.00 98.25 178 VAL A O 1
ATOM 1428 N N . GLU A 1 179 ? 19.384 9.959 -51.456 1.00 98.25 179 GLU A N 1
ATOM 1429 C CA . GLU A 1 179 ? 18.225 10.014 -50.561 1.00 98.25 179 GLU A CA 1
ATOM 1430 C C . GLU A 1 179 ? 18.169 8.813 -49.616 1.00 98.25 179 GLU A C 1
ATO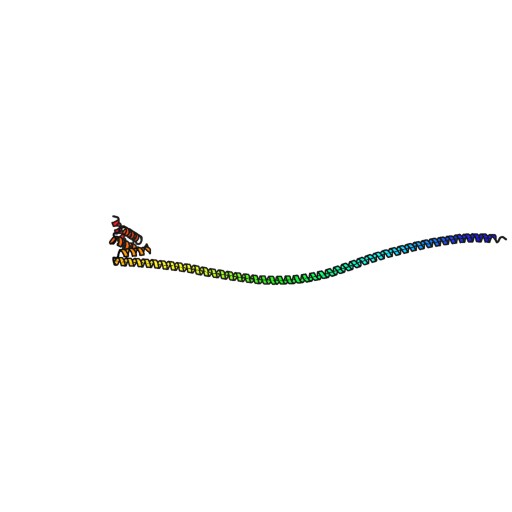M 1432 O O . GLU A 1 179 ? 17.964 8.980 -48.413 1.00 98.25 179 GLU A O 1
ATOM 1437 N N . GLU A 1 180 ? 18.398 7.610 -50.133 1.00 98.44 180 GLU A N 1
ATOM 1438 C CA . GLU A 1 180 ? 18.354 6.385 -49.338 1.00 98.44 180 GLU A CA 1
ATOM 1439 C C . GLU A 1 180 ? 19.520 6.295 -48.346 1.00 98.44 180 GLU A C 1
ATOM 1441 O O . GLU A 1 180 ? 19.311 5.967 -47.177 1.00 98.44 180 GLU A O 1
ATOM 1446 N N . PHE A 1 181 ? 20.734 6.700 -48.730 1.00 98.56 181 PHE A N 1
ATOM 1447 C CA . PHE A 1 181 ? 21.836 6.800 -47.769 1.00 98.56 181 PHE A CA 1
ATOM 1448 C C . PHE A 1 181 ? 21.584 7.863 -46.694 1.00 98.56 181 PHE A C 1
ATOM 1450 O O . PHE A 1 181 ? 21.902 7.634 -45.527 1.00 98.56 181 PHE A O 1
ATOM 1457 N N . LYS A 1 182 ? 20.964 8.998 -47.035 1.00 98.25 182 LYS A N 1
ATOM 1458 C CA . LYS A 1 182 ? 20.556 10.002 -46.039 1.00 98.25 182 LYS A CA 1
ATOM 1459 C C . LYS A 1 182 ? 19.485 9.471 -45.090 1.00 98.25 182 LYS A C 1
ATOM 1461 O O . LYS A 1 182 ? 19.569 9.741 -43.895 1.00 98.25 182 LYS A O 1
ATOM 1466 N N . LYS A 1 183 ? 18.513 8.694 -45.581 1.00 98.25 183 LYS A N 1
ATOM 1467 C CA . LYS A 1 183 ? 17.527 8.009 -44.726 1.00 98.25 183 LYS A CA 1
ATOM 1468 C C . LYS A 1 183 ? 18.213 7.020 -43.786 1.00 98.25 183 LYS A C 1
ATOM 1470 O O . LYS A 1 183 ? 17.921 7.038 -42.596 1.00 98.25 183 LYS A O 1
ATOM 1475 N N . ALA A 1 184 ? 19.178 6.237 -44.276 1.00 98.25 184 ALA A N 1
ATOM 1476 C CA . ALA A 1 184 ? 19.977 5.338 -43.441 1.00 98.25 184 ALA A CA 1
ATOM 1477 C C . ALA A 1 184 ? 20.717 6.095 -42.322 1.00 98.25 184 ALA A C 1
ATOM 1479 O O . ALA A 1 184 ? 20.647 5.694 -41.162 1.00 98.25 184 ALA A O 1
ATOM 1480 N N . LEU A 1 185 ? 21.340 7.234 -42.645 1.00 98.00 185 LEU A N 1
ATOM 1481 C CA . LEU A 1 185 ? 21.981 8.112 -41.658 1.00 98.00 185 LEU A CA 1
ATOM 1482 C C . LEU A 1 185 ? 20.990 8.782 -40.694 1.00 98.00 185 LEU A C 1
ATOM 1484 O O . LEU A 1 185 ? 21.360 9.111 -39.571 1.00 98.00 185 LEU A O 1
ATOM 1488 N N . GLY A 1 186 ? 19.727 8.948 -41.093 1.00 97.56 186 GLY A N 1
ATOM 1489 C CA . GLY A 1 186 ? 18.652 9.387 -40.202 1.00 97.56 186 GLY A CA 1
ATOM 1490 C C . GLY A 1 186 ? 18.340 8.381 -39.088 1.00 97.56 186 GLY A C 1
ATOM 1491 O O . GLY A 1 186 ? 17.965 8.793 -37.993 1.00 97.56 186 GLY A O 1
ATOM 1492 N N . TYR A 1 187 ? 18.532 7.081 -39.344 1.00 97.06 187 TYR A N 1
ATOM 1493 C CA . TYR A 1 187 ? 18.386 6.018 -38.342 1.00 97.06 187 TYR A CA 1
ATOM 1494 C C . TYR A 1 187 ? 19.689 5.754 -37.573 1.00 97.06 187 TYR A C 1
ATOM 1496 O O . TYR A 1 187 ? 19.659 5.584 -36.356 1.00 97.06 187 TYR A O 1
ATOM 1504 N N . ASN A 1 188 ? 20.835 5.759 -38.260 1.00 96.75 188 ASN A N 1
ATOM 1505 C CA . ASN A 1 188 ? 22.158 5.630 -37.651 1.00 96.75 188 ASN A CA 1
ATOM 1506 C C . ASN A 1 188 ? 23.127 6.682 -38.215 1.00 96.75 188 ASN A C 1
ATOM 1508 O O . ASN A 1 188 ? 23.791 6.428 -39.226 1.00 96.75 188 ASN A O 1
ATOM 1512 N N . PRO A 1 189 ? 23.292 7.827 -37.531 1.00 97.06 189 PRO A N 1
ATOM 1513 C CA . PRO A 1 189 ? 24.232 8.867 -37.950 1.00 97.06 189 PRO A CA 1
ATOM 1514 C C . PRO A 1 189 ? 25.693 8.404 -38.003 1.00 97.06 189 PRO A C 1
ATOM 1516 O O . PRO A 1 189 ? 26.521 9.059 -38.617 1.00 97.06 189 PRO A O 1
ATOM 1519 N N . ASN A 1 190 ? 26.016 7.271 -37.373 1.00 96.69 190 ASN A N 1
ATOM 1520 C CA . ASN A 1 190 ? 27.369 6.733 -37.287 1.00 96.69 190 ASN A CA 1
ATOM 1521 C C . ASN A 1 190 ? 27.617 5.590 -38.286 1.00 96.69 190 ASN A C 1
ATOM 1523 O O . ASN A 1 190 ? 28.562 4.814 -38.123 1.00 96.69 190 ASN A O 1
ATOM 1527 N N . ASN A 1 191 ? 26.782 5.436 -39.319 1.00 97.50 191 ASN A N 1
ATOM 1528 C CA . ASN A 1 191 ? 27.049 4.462 -40.373 1.00 97.50 191 ASN A CA 1
ATOM 1529 C C . ASN A 1 191 ? 28.174 4.962 -41.295 1.00 97.50 191 ASN A C 1
ATOM 1531 O O . ASN A 1 191 ? 27.942 5.634 -42.302 1.00 97.50 191 ASN A O 1
ATOM 1535 N N . ALA A 1 192 ? 29.405 4.575 -40.960 1.00 97.19 192 ALA A N 1
ATOM 1536 C CA . ALA A 1 192 ? 30.614 4.918 -41.704 1.00 97.19 192 ALA A CA 1
ATOM 1537 C C . ALA A 1 192 ? 30.515 4.563 -43.201 1.00 97.19 192 ALA A C 1
ATOM 1539 O O . ALA A 1 192 ? 30.881 5.366 -44.054 1.00 97.19 192 ALA A O 1
ATOM 1540 N N . ARG A 1 193 ? 29.932 3.408 -43.544 1.00 97.19 193 ARG A N 1
ATOM 1541 C CA . ARG A 1 193 ? 29.786 2.967 -44.942 1.00 97.19 193 ARG A CA 1
ATOM 1542 C C . ARG A 1 193 ? 28.821 3.846 -45.737 1.00 97.19 193 ARG A C 1
ATOM 1544 O O . ARG A 1 193 ? 29.044 4.079 -46.921 1.00 97.19 193 ARG A O 1
ATOM 1551 N N . ALA A 1 194 ? 27.747 4.326 -45.111 1.00 97.94 194 ALA A N 1
ATOM 1552 C CA . ALA A 1 194 ? 26.825 5.268 -45.744 1.00 97.94 194 ALA A CA 1
ATOM 1553 C C . ALA A 1 194 ? 27.496 6.632 -45.973 1.00 97.94 194 ALA A C 1
ATOM 1555 O O . ALA A 1 194 ? 27.343 7.210 -47.047 1.00 97.94 194 ALA A O 1
ATOM 1556 N N . HIS A 1 195 ? 28.293 7.109 -45.007 1.00 98.44 195 HIS A N 1
ATOM 1557 C CA . HIS A 1 195 ? 29.128 8.300 -45.177 1.00 98.44 195 HIS A CA 1
ATOM 1558 C C . HIS A 1 195 ? 30.130 8.134 -46.327 1.00 98.44 195 HIS A C 1
ATOM 1560 O O . HIS A 1 195 ? 30.181 8.984 -47.208 1.00 98.44 195 HIS A O 1
ATOM 1566 N N . TYR A 1 196 ? 30.861 7.024 -46.387 1.00 98.12 196 TYR A N 1
ATOM 1567 C CA . TYR A 1 196 ? 31.799 6.755 -47.478 1.00 98.12 196 TYR A CA 1
ATOM 1568 C C . TYR A 1 196 ? 31.119 6.762 -48.857 1.00 98.12 196 TYR A C 1
ATOM 1570 O O . TYR A 1 196 ? 31.538 7.494 -49.751 1.00 98.12 196 TYR A O 1
ATOM 1578 N N . ASN A 1 197 ? 30.003 6.037 -49.004 1.00 98.00 197 ASN A N 1
ATOM 1579 C CA . ASN A 1 197 ? 29.246 5.991 -50.258 1.00 98.00 197 ASN A CA 1
ATOM 1580 C C . ASN A 1 197 ? 28.692 7.365 -50.671 1.00 98.00 197 ASN A C 1
ATOM 1582 O O . ASN A 1 197 ? 28.710 7.699 -51.853 1.00 98.00 197 ASN A O 1
ATOM 1586 N N . LEU A 1 198 ? 28.214 8.178 -49.722 1.00 98.31 198 LEU A N 1
ATOM 1587 C CA . LEU A 1 198 ? 27.803 9.558 -50.007 1.00 98.31 198 LEU A CA 1
ATOM 1588 C C . LEU A 1 198 ? 28.990 10.433 -50.418 1.00 98.31 198 LEU A C 1
ATOM 1590 O O . LEU A 1 198 ? 28.837 11.257 -51.315 1.00 98.31 198 LEU A O 1
ATOM 1594 N N . GLY A 1 199 ? 30.158 10.242 -49.799 1.00 97.56 199 GLY A N 1
ATOM 1595 C CA . GLY A 1 199 ? 31.402 10.908 -50.183 1.00 97.56 199 GLY A CA 1
ATOM 1596 C C . GLY A 1 199 ? 31.749 10.662 -51.650 1.00 97.56 199 GLY A C 1
ATOM 1597 O O . GLY A 1 199 ? 31.933 11.624 -52.397 1.00 97.56 199 GLY A O 1
ATOM 1598 N N . ILE A 1 200 ? 31.711 9.393 -52.074 1.00 97.25 200 ILE A N 1
ATOM 1599 C CA . ILE A 1 200 ? 31.925 8.987 -53.472 1.00 97.25 200 ILE A CA 1
ATOM 1600 C C . ILE A 1 200 ? 30.895 9.643 -54.386 1.00 97.25 200 ILE A C 1
ATOM 1602 O O . ILE A 1 200 ? 31.260 10.286 -55.362 1.00 97.25 200 ILE A O 1
ATOM 1606 N N . LEU A 1 201 ? 29.601 9.523 -54.075 1.00 97.62 201 LEU A N 1
ATOM 1607 C CA . LEU A 1 201 ? 28.546 10.068 -54.933 1.00 97.62 201 LEU A CA 1
ATOM 1608 C C . LEU A 1 201 ? 28.663 11.588 -55.105 1.00 97.62 201 LEU A C 1
ATOM 1610 O O . LEU A 1 201 ? 28.502 12.102 -56.216 1.00 97.62 201 LEU A O 1
ATOM 1614 N N . TYR A 1 202 ? 28.955 12.313 -54.023 1.00 98.12 202 TYR A N 1
ATOM 1615 C CA . TYR A 1 202 ? 29.111 13.762 -54.079 1.00 98.12 202 TYR A CA 1
ATOM 1616 C C . TYR A 1 202 ? 30.351 14.201 -54.856 1.00 98.12 202 TYR A C 1
ATOM 1618 O O . TYR A 1 202 ? 30.281 15.213 -55.553 1.00 98.12 202 TYR A O 1
ATOM 1626 N N . ASP A 1 203 ? 31.448 13.453 -54.784 1.00 95.88 203 ASP A N 1
ATOM 1627 C CA . ASP A 1 203 ? 32.669 13.759 -55.527 1.00 95.88 203 ASP A CA 1
ATOM 1628 C C . ASP A 1 203 ? 32.580 13.351 -57.008 1.00 95.88 203 ASP A C 1
ATOM 1630 O O . ASP A 1 203 ? 32.768 14.165 -57.922 1.00 95.88 203 ASP A O 1
ATOM 1634 N N . ASP A 1 204 ? 32.230 12.094 -57.269 1.00 93.19 204 ASP A N 1
ATOM 1635 C CA . ASP A 1 204 ? 32.303 11.501 -58.600 1.00 93.19 204 ASP A CA 1
ATOM 1636 C C . ASP A 1 204 ? 31.166 11.946 -59.512 1.00 93.19 204 ASP A C 1
ATOM 1638 O O . ASP A 1 204 ? 31.407 12.190 -60.698 1.00 93.19 204 ASP A O 1
ATOM 1642 N N . TYR A 1 205 ? 29.955 12.103 -58.975 1.00 94.12 205 TYR A N 1
ATOM 1643 C CA . TYR A 1 205 ? 28.774 12.405 -59.780 1.00 94.12 205 TYR A CA 1
ATOM 1644 C C . TYR A 1 205 ? 28.301 13.851 -59.619 1.00 94.12 205 TYR A C 1
ATOM 1646 O O . TYR A 1 205 ? 28.228 14.580 -60.607 1.00 94.12 205 TYR A O 1
ATOM 1654 N N . PHE A 1 206 ? 28.041 14.306 -58.390 1.00 95.31 206 PHE A N 1
ATOM 1655 C CA . PHE A 1 206 ? 27.499 15.656 -58.170 1.00 95.31 206 PHE A CA 1
ATOM 1656 C C . PHE A 1 206 ? 28.552 16.770 -58.227 1.00 95.31 206 PHE A C 1
ATOM 1658 O O . PHE A 1 206 ? 28.189 17.944 -58.295 1.00 95.31 206 PHE A O 1
ATOM 1665 N N . LYS A 1 207 ? 29.847 16.422 -58.193 1.00 95.56 207 LYS A N 1
ATOM 1666 C CA . LYS A 1 207 ? 30.980 17.365 -58.159 1.00 95.56 207 LYS A CA 1
ATOM 1667 C C . LYS A 1 207 ? 30.884 18.389 -57.015 1.00 95.56 207 LYS A C 1
ATOM 1669 O O . LYS A 1 207 ? 31.464 19.474 -57.086 1.00 95.56 207 LYS A O 1
ATOM 1674 N N . ASP A 1 208 ? 30.198 18.030 -55.928 1.00 96.75 208 ASP A N 1
ATOM 1675 C CA . ASP A 1 208 ? 30.075 18.827 -54.708 1.00 96.75 208 ASP A CA 1
ATOM 1676 C C . ASP A 1 208 ? 31.169 18.429 -53.713 1.00 96.75 208 ASP A C 1
ATOM 1678 O O . ASP A 1 208 ? 30.975 17.660 -52.766 1.00 96.75 208 ASP A O 1
ATOM 1682 N N . LYS A 1 209 ? 32.350 19.017 -53.917 1.00 95.00 209 LYS A N 1
ATOM 1683 C CA . LYS A 1 209 ? 33.530 18.808 -53.067 1.00 95.00 209 LYS A CA 1
ATOM 1684 C C . LYS A 1 209 ? 33.284 19.155 -51.596 1.00 95.00 209 LYS A C 1
ATOM 1686 O O . LYS A 1 209 ? 33.956 18.615 -50.718 1.00 95.00 209 LYS A O 1
ATOM 1691 N N . LYS A 1 210 ? 32.335 20.051 -51.292 1.00 96.50 210 LYS A N 1
ATOM 1692 C CA . LYS A 1 210 ? 32.034 20.448 -49.910 1.00 96.50 210 LYS A CA 1
ATOM 1693 C C . LYS A 1 210 ? 31.304 19.325 -49.177 1.00 96.50 210 LYS A C 1
ATOM 1695 O O . LYS A 1 210 ? 31.689 19.006 -48.051 1.00 96.50 210 LYS A O 1
ATOM 1700 N N . GLN A 1 211 ? 30.281 18.744 -49.804 1.00 96.56 211 GLN A N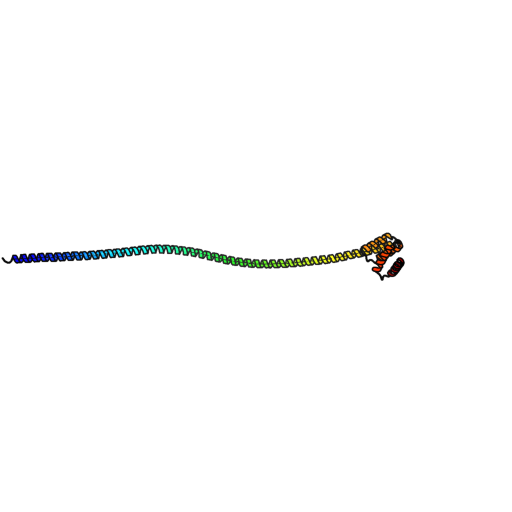 1
ATOM 1701 C CA . GLN A 1 211 ? 29.546 17.607 -49.243 1.00 96.56 211 GLN A CA 1
ATOM 1702 C C . GLN A 1 211 ? 30.407 16.344 -49.211 1.00 96.56 211 GLN A C 1
ATOM 1704 O O . GLN A 1 211 ? 30.438 15.664 -48.185 1.00 96.56 211 GLN A O 1
ATOM 1709 N N . ALA A 1 212 ? 31.182 16.087 -50.269 1.00 97.19 212 ALA A N 1
ATOM 1710 C CA . ALA A 1 212 ? 32.127 14.974 -50.302 1.00 97.19 212 ALA A CA 1
ATOM 1711 C C . ALA A 1 212 ? 33.120 15.044 -49.132 1.00 97.19 212 ALA A C 1
ATOM 1713 O O . ALA A 1 212 ? 33.217 14.106 -48.344 1.00 97.19 212 ALA A O 1
ATOM 1714 N N . ARG A 1 213 ? 33.760 16.206 -48.920 1.00 97.38 213 ARG A N 1
ATOM 1715 C CA . ARG A 1 213 ? 34.675 16.432 -47.789 1.00 97.38 213 ARG A CA 1
ATOM 1716 C C . ARG A 1 213 ? 34.018 16.200 -46.433 1.00 97.38 213 ARG A C 1
ATOM 1718 O O . ARG A 1 213 ? 34.657 15.644 -45.546 1.00 97.38 213 ARG A O 1
ATOM 1725 N N . TYR A 1 214 ? 32.778 16.655 -46.249 1.00 97.50 214 TYR A N 1
ATOM 1726 C CA . TYR A 1 214 ? 32.047 16.436 -45.001 1.00 97.50 214 TYR A CA 1
ATOM 1727 C C . TYR A 1 214 ? 31.886 14.940 -44.719 1.00 97.50 214 TYR A C 1
ATOM 1729 O O . TYR A 1 214 ? 32.329 14.459 -43.678 1.00 97.50 214 TYR A O 1
ATOM 1737 N N . HIS A 1 215 ? 31.326 14.196 -45.673 1.00 98.12 215 HIS A N 1
ATOM 1738 C CA . HIS A 1 215 ? 31.056 12.778 -45.483 1.00 98.12 215 HIS A CA 1
ATOM 1739 C C . HIS A 1 215 ? 32.333 11.937 -45.369 1.00 98.12 215 HIS A C 1
ATOM 1741 O O . HIS A 1 215 ? 32.391 11.048 -44.524 1.00 98.12 215 HIS A O 1
ATOM 1747 N N . TYR A 1 216 ? 33.377 12.258 -46.132 1.00 97.69 216 TYR A N 1
ATOM 1748 C CA . TYR A 1 216 ? 34.676 11.598 -46.038 1.00 97.69 216 TYR A CA 1
ATOM 1749 C C . TYR A 1 216 ? 35.395 11.835 -44.709 1.00 97.69 216 TYR A C 1
ATOM 1751 O O . TYR A 1 216 ? 35.959 10.897 -44.148 1.00 97.69 216 TYR A O 1
ATOM 1759 N N . ARG A 1 217 ? 35.332 13.049 -44.148 1.00 97.06 217 ARG A N 1
ATOM 1760 C CA . ARG A 1 217 ? 35.875 13.302 -42.805 1.00 97.06 217 ARG A CA 1
ATOM 1761 C C . ARG A 1 217 ? 35.125 12.510 -41.743 1.00 97.06 217 ARG A C 1
ATOM 1763 O O . ARG A 1 217 ? 35.764 11.825 -40.955 1.00 97.06 217 ARG A O 1
ATOM 1770 N N . THR A 1 218 ? 33.792 12.528 -41.767 1.00 97.62 218 THR A N 1
ATOM 1771 C CA . THR A 1 218 ? 32.992 11.740 -40.817 1.00 97.62 218 THR A CA 1
ATOM 1772 C C . THR A 1 218 ? 33.239 10.238 -40.973 1.00 97.62 218 THR A C 1
ATOM 1774 O O . THR A 1 218 ? 33.317 9.522 -39.981 1.00 97.62 218 THR A O 1
ATOM 1777 N N . PHE A 1 219 ? 33.433 9.741 -42.196 1.00 98.00 219 PHE A N 1
ATOM 1778 C CA . PHE A 1 219 ? 33.848 8.357 -42.422 1.00 98.00 219 PHE A CA 1
ATOM 1779 C C . PHE A 1 219 ? 35.182 8.031 -41.733 1.00 98.00 219 PHE A C 1
ATOM 1781 O O . PHE A 1 219 ? 35.249 7.048 -40.997 1.00 98.00 219 PHE A O 1
ATOM 1788 N N . LEU A 1 220 ? 36.208 8.869 -41.909 1.00 97.38 220 LEU A N 1
ATOM 1789 C CA . LEU A 1 220 ? 37.515 8.682 -41.271 1.00 97.38 220 LEU A CA 1
ATOM 1790 C C . LEU A 1 220 ? 37.471 8.827 -39.745 1.00 97.38 220 LEU A C 1
ATOM 1792 O O . LEU A 1 220 ? 38.232 8.158 -39.055 1.00 97.38 220 LEU A O 1
ATOM 1796 N N . GLU A 1 221 ? 36.588 9.672 -39.210 1.00 97.12 221 GLU A N 1
ATOM 1797 C CA . GLU A 1 221 ? 36.351 9.776 -37.765 1.00 97.12 221 GLU A CA 1
ATOM 1798 C C . GLU A 1 221 ? 35.749 8.482 -37.199 1.00 97.12 221 GLU A C 1
ATOM 1800 O O . GLU A 1 221 ? 36.106 8.058 -36.100 1.00 97.12 221 GLU A O 1
ATOM 1805 N N . LEU A 1 222 ? 34.848 7.840 -37.949 1.00 96.75 222 LEU A N 1
ATOM 1806 C CA . LEU A 1 222 ? 34.148 6.627 -37.522 1.00 96.75 222 LEU A CA 1
ATOM 1807 C C . LEU A 1 222 ? 34.961 5.345 -37.759 1.00 96.75 222 LEU A C 1
ATOM 1809 O O . LEU A 1 222 ? 34.877 4.411 -36.961 1.00 96.75 222 LEU A O 1
ATOM 1813 N N . GLN A 1 223 ? 35.711 5.269 -38.860 1.00 96.25 223 GLN A N 1
ATOM 1814 C CA . GLN A 1 223 ? 36.503 4.101 -39.264 1.00 96.25 223 GLN A CA 1
ATOM 1815 C C . GLN A 1 223 ? 37.867 4.511 -39.849 1.00 96.25 223 GLN A C 1
ATOM 1817 O O . GLN A 1 223 ? 38.116 4.319 -41.044 1.00 96.25 223 GLN A O 1
ATOM 1822 N N . PRO A 1 224 ? 38.786 5.029 -39.010 1.00 93.69 224 PRO A N 1
ATOM 1823 C CA . PRO A 1 224 ? 40.099 5.486 -39.463 1.00 93.69 224 PRO A CA 1
ATOM 1824 C C . PRO A 1 224 ? 40.973 4.351 -40.010 1.00 93.69 224 PRO A C 1
ATOM 1826 O O . PRO A 1 224 ? 41.837 4.592 -40.838 1.00 93.69 224 PRO A O 1
ATOM 1829 N N . GLU A 1 225 ? 40.775 3.112 -39.575 1.00 93.81 225 GLU A N 1
ATOM 1830 C CA . GLU A 1 225 ? 41.610 1.969 -39.976 1.00 93.81 225 GLU A CA 1
ATOM 1831 C C . GLU A 1 225 ? 40.948 1.092 -41.052 1.00 93.81 225 GLU A C 1
ATOM 1833 O O . GLU A 1 225 ? 41.343 -0.052 -41.245 1.00 93.81 225 GLU A O 1
ATOM 1838 N N . SER A 1 226 ? 39.912 1.596 -41.729 1.00 93.75 226 SER A N 1
ATOM 1839 C CA . SER A 1 226 ? 39.268 0.861 -42.825 1.00 93.75 226 SER A CA 1
ATOM 1840 C C . SER A 1 226 ? 40.152 0.794 -44.074 1.00 93.75 226 SER A C 1
ATOM 1842 O O . SER A 1 226 ? 40.982 1.674 -44.303 1.00 93.75 226 SER A O 1
ATOM 1844 N N . ASP A 1 227 ? 39.934 -0.224 -44.910 1.00 93.00 227 ASP A N 1
ATOM 1845 C CA . ASP A 1 227 ? 40.681 -0.420 -46.163 1.00 93.00 227 ASP A CA 1
ATOM 1846 C C . ASP A 1 227 ? 40.566 0.795 -47.103 1.00 93.00 227 ASP A C 1
ATOM 1848 O O . ASP A 1 227 ? 41.529 1.167 -47.770 1.00 93.00 227 ASP A O 1
ATOM 1852 N N . ASP A 1 228 ? 39.410 1.465 -47.098 1.00 91.62 228 ASP A N 1
ATOM 1853 C CA . ASP A 1 228 ? 39.150 2.648 -47.921 1.00 91.62 228 ASP A CA 1
ATOM 1854 C C . ASP A 1 228 ? 39.709 3.954 -47.313 1.00 91.62 228 ASP A C 1
ATOM 1856 O O . ASP A 1 228 ? 39.686 5.006 -47.958 1.00 91.62 228 ASP A O 1
ATOM 1860 N N . ALA A 1 229 ? 40.203 3.928 -46.067 1.00 93.25 229 ALA A N 1
ATOM 1861 C CA . ALA A 1 229 ? 40.606 5.132 -45.341 1.00 93.25 229 ALA A CA 1
ATOM 1862 C C . ALA A 1 229 ? 41.788 5.856 -45.993 1.00 93.25 229 ALA A C 1
ATOM 1864 O O . ALA A 1 229 ? 41.805 7.086 -46.025 1.00 93.25 229 ALA A O 1
ATOM 1865 N N . GLU A 1 230 ? 42.771 5.122 -46.518 1.00 94.19 230 GLU A N 1
ATOM 1866 C CA . GLU A 1 230 ? 43.960 5.747 -47.107 1.00 94.19 230 GLU A CA 1
ATOM 1867 C C . GLU A 1 230 ? 43.608 6.541 -48.366 1.00 94.19 230 GLU A C 1
ATOM 1869 O O . GLU A 1 230 ? 43.962 7.713 -48.471 1.00 94.19 230 GLU A O 1
ATOM 1874 N N . SER A 1 231 ? 42.789 5.968 -49.251 1.00 93.31 231 SER A N 1
ATOM 1875 C CA . SER A 1 231 ? 42.310 6.662 -50.452 1.00 93.31 231 SER A CA 1
ATOM 1876 C C . SER A 1 231 ? 41.515 7.925 -50.114 1.00 93.31 231 SER A C 1
ATOM 1878 O O . SER A 1 231 ? 41.633 8.944 -50.793 1.00 93.31 231 SER A O 1
ATOM 1880 N N . VAL A 1 232 ? 40.734 7.900 -49.030 1.00 95.88 232 VAL A N 1
ATOM 1881 C CA . VAL A 1 232 ? 40.003 9.087 -48.568 1.00 95.88 232 VAL A CA 1
ATOM 1882 C C . VAL A 1 232 ? 40.944 10.152 -47.992 1.00 95.88 232 VAL A C 1
ATOM 1884 O O . VAL A 1 232 ? 40.724 11.344 -48.216 1.00 95.88 232 VAL A O 1
ATOM 1887 N N . ARG A 1 233 ? 42.001 9.763 -47.266 1.00 95.50 233 ARG A N 1
ATOM 1888 C CA . ARG A 1 233 ? 43.018 10.709 -46.766 1.00 95.50 233 ARG A CA 1
ATOM 1889 C C . ARG A 1 233 ? 43.761 11.388 -47.904 1.00 95.50 233 ARG A C 1
ATOM 1891 O O . ARG A 1 233 ? 43.931 12.604 -47.860 1.00 95.50 233 ARG A O 1
ATOM 1898 N N . GLU A 1 234 ? 44.178 10.615 -48.902 1.00 94.50 234 GLU A N 1
ATOM 1899 C CA 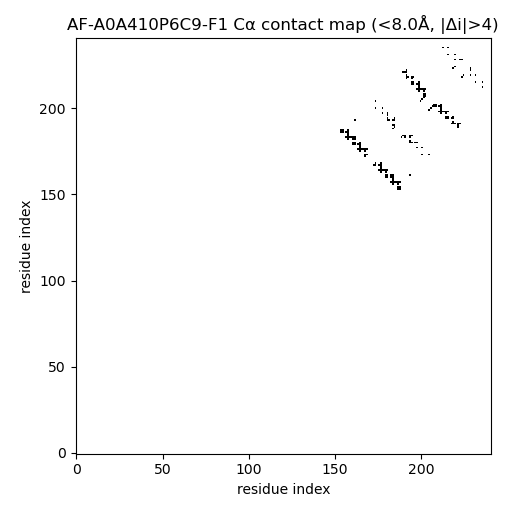. GLU A 1 234 ? 44.840 11.133 -50.099 1.00 94.50 234 GLU A CA 1
ATOM 1900 C C . GLU A 1 234 ? 43.944 12.154 -50.808 1.00 94.50 234 GLU A C 1
ATOM 1902 O O . GLU A 1 234 ? 44.369 13.284 -51.052 1.00 94.50 234 GLU A O 1
ATOM 1907 N N . TRP A 1 235 ? 42.668 11.811 -51.020 1.00 95.19 235 TRP A N 1
ATOM 1908 C CA . TRP A 1 235 ? 41.693 12.720 -51.622 1.00 95.19 235 TRP A CA 1
ATOM 1909 C C . TRP A 1 235 ? 41.534 14.031 -50.839 1.00 95.19 235 TRP A C 1
ATOM 1911 O O . TRP A 1 235 ? 41.499 15.117 -51.421 1.00 95.19 235 TRP A O 1
ATOM 1921 N N . LEU A 1 236 ? 41.454 13.954 -49.506 1.00 94.19 236 LEU A N 1
ATOM 1922 C CA . LEU A 1 236 ? 41.340 15.136 -48.648 1.00 94.19 236 LEU A CA 1
ATOM 1923 C C . LEU A 1 236 ? 42.596 16.012 -48.704 1.00 94.19 236 LEU A C 1
ATOM 1925 O O . LEU A 1 236 ? 42.470 17.234 -48.746 1.00 94.19 236 LEU A O 1
ATOM 1929 N N . ALA A 1 237 ? 43.784 15.404 -48.732 1.00 93.25 237 ALA A N 1
ATOM 1930 C CA . ALA A 1 237 ? 45.049 16.124 -48.831 1.00 93.25 237 ALA A CA 1
ATOM 1931 C C . ALA A 1 237 ? 45.190 16.854 -50.175 1.00 93.25 237 ALA A C 1
ATOM 1933 O O . ALA A 1 237 ? 45.652 17.993 -50.207 1.00 93.25 237 ALA A O 1
ATOM 1934 N N . ASP A 1 238 ? 44.752 16.234 -51.272 1.00 91.44 238 ASP A N 1
ATOM 1935 C CA . ASP A 1 238 ? 44.774 16.847 -52.603 1.00 91.44 238 ASP A CA 1
ATOM 1936 C C . ASP A 1 238 ? 43.732 17.958 -52.769 1.00 91.44 238 ASP A C 1
ATOM 1938 O O . ASP A 1 238 ? 43.945 18.895 -53.534 1.00 91.44 238 ASP A O 1
ATOM 1942 N N . LEU A 1 239 ? 42.620 17.899 -52.033 1.00 87.75 239 LEU A N 1
ATOM 1943 C CA . LEU A 1 239 ? 41.638 18.982 -51.996 1.00 87.75 239 LEU A CA 1
ATOM 1944 C C . LEU A 1 239 ? 42.143 20.223 -51.233 1.00 87.75 239 LEU A C 1
ATOM 1946 O O . LEU A 1 239 ? 41.632 21.323 -51.454 1.00 87.75 239 LEU A O 1
ATOM 1950 N N . GLU A 1 240 ? 43.082 20.037 -50.303 1.00 77.56 240 GLU A N 1
ATOM 1951 C CA . GLU A 1 240 ? 43.633 21.079 -49.423 1.00 77.56 240 GLU A CA 1
ATOM 1952 C C . GLU A 1 240 ? 44.942 21.706 -49.942 1.00 77.56 240 GLU A C 1
ATOM 1954 O O . GLU A 1 240 ? 45.404 22.695 -49.366 1.00 77.56 240 GLU A O 1
ATOM 1959 N N . ARG A 1 241 ? 45.517 21.156 -51.020 1.00 73.00 241 ARG A N 1
ATOM 1960 C CA . ARG A 1 241 ? 46.657 21.721 -51.764 1.00 73.00 241 ARG A CA 1
ATOM 1961 C C . ARG A 1 241 ? 46.219 22.801 -52.750 1.00 73.00 241 ARG A C 1
ATOM 1963 O O . ARG A 1 241 ? 46.995 23.771 -52.895 1.00 73.00 241 ARG A O 1
#

Nearest PDB structures (foldseek):
  4ga1-assembly1_A  TM=7.214E-01  e=3.786E-03  Pan troglodytes

Mean predicted aligned error: 15.22 Å

Secondary structure (DSSP, 8-state):
--HHHHHHHHHHHHHHHHHHHHHHHHHHHHHHHHHHHHHHHHHHHHHHHHHHHHHHHHHHHHHHHHHHHHHHHHHHHHHHHHHHHHHHHHHHHHHHHHHHHHHHHHHHHHHHHHHHHHHHHHHHHHHHHHHHHHHHHHHHHHHHHHHHHHHHHHHHHHHHHHHHHHHHHHTT-HHHHHHHHHHHHHH-TT-HHHHHHHHHHHHHTS--HHHHHHHHHHHHHH-TTSTTHHHHHHHHHHHH-

Sequence (241 aa):
MATAAAAFLAAAVAFVSWGIEARKNALLRDENSKTIEEMRTELETGRTEVRQMADKYLQEKNKLLVEINSLTADRDKAEEETAKVKKQISSEQDISKSTNEDLDKVNKELAHVRKERTEIASKLETGFKKQKQMFETKILTLDAQLAKAKKRLEDEAERYHYNLGVVYTRAKDYENAVEEFKKALGYNPNNARAHYNLGILYDDYFKDKKQARYHYRTFLELQPESDDAESVREWLADLER

Foldseek 3Di:
DPPPVVVVVVVVVVVVVCVVVVVVVVVVVVVVVVVVVVVVVVVVVVVVVVVVVVVVVVVVVVVVVVVVVVVVVVVVVVVVVVVVVVVVVVVVVVVVVVVVVVVVVVVVVVVVVVVVVVVVVVVVVVVVVVVVVVVVVVVVVVVVVVVVVVLVVLVVLLVVLQVVLVVCVVVVVLVSSLVSLVSSCVSPVLPLVSLQSQLCSCVVPVVNNVSNLVSLVSSCVNCVPDPCNVVSVVVNVVVVD

Organism: Velamenicoccus archaeovorus (NCBI:txid1930593)

Solvent-accessible surface area (backbone atoms only — not comparable to full-atom values): 12465 Å² total; per-residue (Å²): 138,78,70,64,66,60,55,54,53,54,50,52,52,51,52,52,51,50,51,51,53,50,48,51,54,47,50,53,47,51,53,52,48,49,52,51,48,50,53,47,50,52,50,50,50,53,50,49,52,54,48,53,52,51,50,51,51,52,52,52,52,51,51,50,50,52,51,50,52,50,53,48,54,52,48,54,50,50,52,53,50,51,52,52,51,52,53,51,52,52,53,52,52,52,50,51,52,51,53,51,54,52,50,52,51,51,51,53,52,52,52,49,53,51,51,53,52,53,53,50,50,52,53,50,52,52,50,52,51,52,50,51,53,52,52,54,52,51,50,56,54,49,52,54,51,49,53,53,52,50,51,51,51,41,57,48,52,18,52,49,26,38,52,50,12,54,50,26,48,75,71,66,40,54,70,61,14,49,53,25,26,50,52,13,36,72,59,36,78,78,44,34,68,45,26,41,53,48,14,49,47,22,44,78,70,69,63,36,60,69,59,12,52,52,24,39,50,52,16,40,74,69,39,61,88,42,90,65,29,60,63,51,50,53,52,54,52,65,73,74,106

InterPro domains:
  IPR011990 Tetratricopeptide-like helical domain superfamily [G3DSA:1.25.40.10] (142-241)
  IPR011990 Tetratricopeptide-like helical domain superfamily [SSF48452] (158-231)
  IPR019734 Tetratricopeptide repeat [PS50005] (158-191)
  IPR019734 Tetratricopeptide repeat [SM00028] (158-191)
  IPR019734 Tetratricopeptide repeat [SM00028] (192-226)
  IPR039226 Ski3/TTC37 [PTHR15704] (35-229)

Radius of gyration: 80.88 Å; Cα contacts (8 Å, |Δi|>4): 99; chains: 1; bounding box: 128×37×228 Å

pLDDT: mean 89.32, std 11.92, range [48.22, 98.62]